Protein AF-A0A927TB51-F1 (afdb_monomer)

Foldseek 3Di:
DKDKDKDPDWDDDPPDPFIKIKIKIKDDDFAQDWDLRLLVVLLVPDPDADDCSVLLVLLCVQVCVVADPLHHPSNSSNLVCLAAQDDSDNPDNTDDCVSVVVLVCQLPFAPDKFKWKDAFFKIFTSHNQQQDQDPPRGGCLDNVRDSNNDHHDSVRMDGDPDTGRYMMIIIIGIHTPPDDD

Solvent-accessible surface area (backbone atoms only — not comparable to full-atom values): 9951 Å² total; per-residue (Å²): 91,78,48,77,49,66,50,93,59,72,48,68,52,100,88,44,94,57,48,29,34,43,36,40,33,42,40,42,45,81,34,97,62,43,75,26,49,42,35,46,53,42,60,74,72,47,94,75,64,69,72,69,51,42,52,52,53,54,17,45,68,49,48,66,80,66,53,49,99,85,45,41,70,62,55,50,30,39,59,49,53,48,28,64,46,33,50,32,50,83,89,47,96,60,24,66,53,64,59,36,51,48,52,49,50,50,56,72,64,41,94,56,55,66,28,34,38,38,33,44,40,40,34,40,52,59,41,52,65,26,58,35,77,23,74,95,69,28,51,12,38,14,82,79,19,35,46,59,86,42,69,54,41,79,81,33,49,48,79,56,97,56,75,42,64,8,39,34,36,40,42,32,41,50,42,73,63,80,80,80,135

Nearest PDB structures (foldseek):
  4zk9-assembly1_A  TM=4.355E-01  e=7.258E+00  Orf virus (strain NZ2)
  4zkc-assembly1_A  TM=4.093E-01  e=9.807E+00  Orf virus (strain NZ2)

Secondary structure (DSSP, 8-state):
-EEEEE-SS-EEETTEEEEEEEEEEEEEE--SS-SSHHHHHHHHH-S---THHHHHHHHHHHHGGG--SSS-HHHHHHHHHTSTT----TT-SS--SHHHHHHHHHHHH-SSEEEEEEEEEEEEE--TTTS-B-GGG-B-SSTT-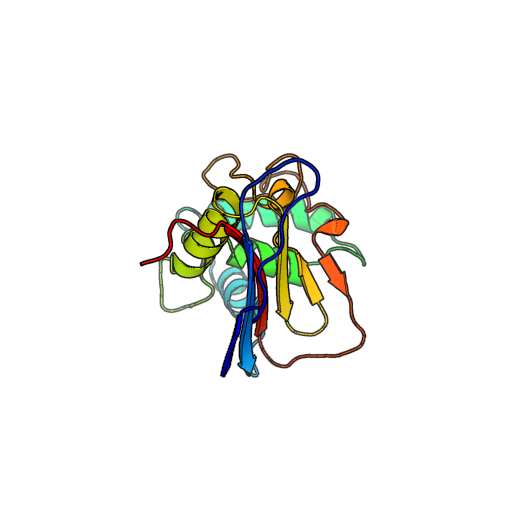-SSS-PPPGGGEEEEEEEEEEEEEEEEEEEE-----

Radius of gyration: 17.55 Å; Cα contacts (8 Å, |Δi|>4): 342; chains: 1; bounding box: 51×35×49 Å

Mean predicted aligned error: 7.09 Å

Structure (mmCIF, N/CA/C/O backbone):
data_AF-A0A927TB51-F1
#
_entry.id   AF-A0A927TB51-F1
#
loop_
_atom_site.group_PDB
_atom_site.id
_atom_site.type_symbol
_atom_site.label_atom_id
_atom_site.label_alt_id
_atom_site.label_comp_id
_atom_site.label_asym_id
_atom_site.label_entity_id
_atom_site.label_seq_id
_atom_site.pdbx_PDB_ins_code
_atom_site.Cartn_x
_atom_site.Cartn_y
_atom_site.Cartn_z
_atom_site.occupancy
_atom_site.B_iso_or_equiv
_atom_site.auth_seq_id
_atom_site.auth_comp_id
_atom_site.auth_asym_id
_atom_site.auth_atom_id
_atom_site.pdbx_PDB_model_num
ATOM 1 N N . MET A 1 1 ? 16.552 -2.808 7.987 1.00 84.62 1 MET A N 1
ATOM 2 C CA . MET A 1 1 ? 17.582 -3.231 7.022 1.00 84.62 1 MET A CA 1
ATOM 3 C C . MET A 1 1 ? 17.226 -2.636 5.677 1.00 84.62 1 MET A C 1
ATOM 5 O O . MET A 1 1 ? 16.047 -2.628 5.344 1.00 84.62 1 MET A O 1
ATOM 9 N N . ILE A 1 2 ? 18.206 -2.094 4.966 1.00 87.12 2 ILE A N 1
ATOM 10 C CA . ILE A 1 2 ? 18.054 -1.630 3.588 1.00 87.12 2 ILE A CA 1
ATOM 11 C C . ILE A 1 2 ? 19.133 -2.358 2.799 1.00 87.12 2 ILE A C 1
ATOM 13 O O . ILE A 1 2 ? 20.290 -2.331 3.211 1.00 87.12 2 ILE A O 1
ATOM 17 N N . ASP A 1 3 ? 18.728 -3.023 1.732 1.00 89.12 3 ASP A N 1
ATOM 18 C CA . ASP A 1 3 ? 19.596 -3.694 0.776 1.00 89.12 3 ASP A CA 1
ATOM 19 C C . ASP A 1 3 ? 19.316 -3.101 -0.605 1.00 89.12 3 ASP A C 1
ATOM 21 O O . ASP A 1 3 ? 18.151 -2.917 -0.965 1.00 89.12 3 ASP A O 1
ATOM 25 N N . ILE A 1 4 ? 20.367 -2.713 -1.322 1.00 86.81 4 ILE A N 1
ATOM 26 C CA . ILE A 1 4 ? 20.273 -2.075 -2.638 1.00 86.81 4 ILE A CA 1
ATOM 27 C C . ILE A 1 4 ? 21.225 -2.818 -3.561 1.00 86.81 4 ILE A C 1
ATOM 29 O O . ILE A 1 4 ? 22.431 -2.834 -3.321 1.00 86.81 4 ILE A O 1
ATOM 33 N N . ASP A 1 5 ? 20.665 -3.379 -4.621 1.00 88.25 5 ASP A N 1
ATOM 34 C CA . ASP A 1 5 ? 21.371 -4.100 -5.666 1.00 88.25 5 ASP A CA 1
ATOM 35 C C . ASP A 1 5 ? 21.198 -3.373 -7.003 1.00 88.25 5 ASP A C 1
ATOM 37 O O . ASP A 1 5 ? 20.106 -2.907 -7.348 1.00 88.25 5 ASP A O 1
ATOM 41 N N . LEU A 1 6 ? 22.295 -3.252 -7.745 1.00 85.31 6 LEU A N 1
ATOM 42 C CA . LEU A 1 6 ? 22.339 -2.661 -9.077 1.00 85.31 6 LEU A CA 1
ATOM 43 C C . LEU A 1 6 ? 22.923 -3.694 -10.028 1.00 85.31 6 LEU A C 1
ATOM 45 O O . LEU A 1 6 ? 23.957 -4.288 -9.738 1.00 85.31 6 LEU A O 1
ATOM 49 N N . THR A 1 7 ? 22.297 -3.880 -11.186 1.00 85.31 7 THR A N 1
ATOM 50 C CA . THR A 1 7 ? 22.797 -4.839 -12.172 1.00 85.31 7 THR A CA 1
ATOM 51 C C . THR A 1 7 ? 24.176 -4.422 -12.682 1.00 85.31 7 THR A C 1
ATOM 53 O O . THR A 1 7 ? 24.328 -3.327 -13.228 1.00 85.31 7 THR A O 1
ATOM 56 N N . ASP A 1 8 ? 25.150 -5.331 -12.604 1.00 78.56 8 ASP A N 1
ATOM 57 C CA . ASP A 1 8 ? 26.517 -5.113 -13.107 1.00 78.56 8 ASP A CA 1
ATOM 58 C C . ASP A 1 8 ? 26.566 -4.804 -14.608 1.00 78.56 8 ASP A C 1
ATOM 60 O O . ASP A 1 8 ? 27.454 -4.102 -15.097 1.00 78.56 8 ASP A O 1
ATOM 64 N N . THR A 1 9 ? 25.609 -5.351 -15.359 1.00 81.19 9 THR A N 1
ATOM 65 C CA . THR A 1 9 ? 25.509 -5.168 -16.805 1.00 81.19 9 THR A CA 1
ATOM 66 C C . THR A 1 9 ? 24.298 -4.334 -17.163 1.00 81.19 9 THR A C 1
ATOM 68 O O . THR A 1 9 ? 23.252 -4.376 -16.514 1.00 81.19 9 THR A O 1
ATOM 71 N N . THR A 1 10 ? 24.454 -3.559 -18.227 1.00 82.75 10 THR A N 1
ATOM 72 C CA . THR A 1 10 ? 23.356 -2.810 -18.810 1.00 82.75 10 THR A CA 1
ATOM 73 C C . THR A 1 10 ? 22.597 -3.643 -19.827 1.00 82.75 10 THR A C 1
ATOM 75 O O . THR A 1 10 ? 23.196 -4.458 -20.530 1.00 82.75 10 THR A O 1
ATOM 78 N N . TYR A 1 11 ? 21.313 -3.358 -19.992 1.00 81.12 11 TYR A N 1
ATOM 79 C CA . TYR A 1 11 ? 20.475 -3.960 -21.026 1.00 81.12 11 TYR A CA 1
ATOM 80 C C . TYR A 1 11 ? 19.871 -2.896 -21.941 1.00 81.12 11 TYR A C 1
ATOM 82 O O . TYR A 1 11 ? 19.787 -1.716 -21.596 1.00 81.12 11 TYR A O 1
ATOM 90 N N . THR A 1 12 ? 19.461 -3.335 -23.125 1.00 80.88 12 THR A N 1
ATOM 91 C CA . THR A 1 12 ? 18.715 -2.549 -24.108 1.00 80.88 12 THR A CA 1
ATOM 92 C C . THR A 1 12 ? 17.310 -3.120 -24.243 1.00 80.88 12 THR A C 1
ATOM 94 O O . THR A 1 12 ? 17.058 -4.288 -23.931 1.00 80.88 12 THR A O 1
ATOM 97 N N . ARG A 1 13 ? 16.366 -2.296 -24.694 1.00 76.31 13 ARG A N 1
ATOM 98 C CA . ARG A 1 13 ? 15.024 -2.771 -25.043 1.00 76.31 13 ARG A CA 1
ATOM 99 C C . ARG A 1 13 ? 14.976 -3.087 -26.530 1.00 76.31 13 ARG A C 1
ATOM 101 O O . ARG A 1 13 ? 15.668 -2.460 -27.318 1.00 76.31 13 ARG A O 1
ATOM 108 N N . ALA A 1 14 ? 14.115 -4.022 -26.929 1.00 75.88 14 ALA A N 1
ATOM 109 C CA . ALA A 1 14 ? 14.016 -4.457 -28.326 1.00 75.88 14 ALA A CA 1
ATOM 110 C C . ALA A 1 14 ? 13.697 -3.320 -29.323 1.00 75.88 14 ALA A C 1
ATOM 112 O O . ALA A 1 14 ? 14.027 -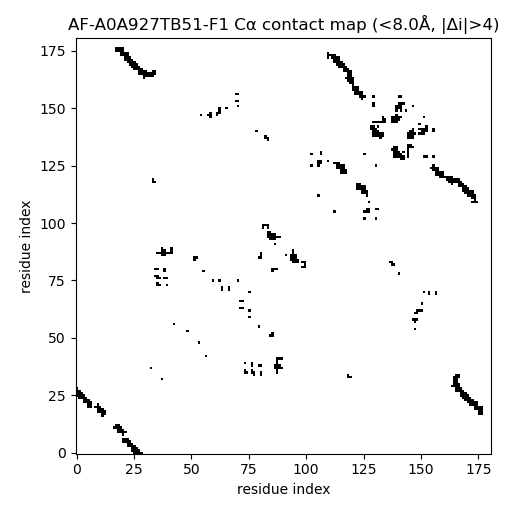3.440 -30.497 1.00 75.88 14 ALA A O 1
ATOM 113 N N . ASN A 1 15 ? 13.078 -2.230 -28.851 1.00 77.50 15 ASN A N 1
ATOM 114 C CA . ASN A 1 15 ? 12.604 -1.111 -29.671 1.00 77.50 15 ASN A CA 1
ATOM 115 C C . ASN A 1 15 ? 13.237 0.242 -29.284 1.00 77.50 15 ASN A C 1
ATOM 117 O O . ASN A 1 15 ? 12.680 1.281 -29.630 1.00 77.50 15 ASN A O 1
ATOM 121 N N . ASP A 1 16 ? 14.335 0.251 -28.522 1.00 76.44 16 ASP A N 1
ATOM 122 C CA . ASP A 1 16 ? 15.000 1.486 -28.087 1.00 76.44 16 ASP A CA 1
ATOM 123 C C . ASP A 1 16 ? 16.521 1.288 -27.968 1.00 76.44 16 ASP A C 1
ATOM 125 O O . ASP A 1 16 ? 16.978 0.335 -27.335 1.00 76.44 16 ASP A O 1
ATOM 129 N N . ASP A 1 17 ? 17.293 2.218 -28.538 1.00 79.00 17 ASP A N 1
ATOM 130 C CA . ASP A 1 17 ? 18.761 2.262 -28.471 1.00 79.00 17 ASP A CA 1
ATOM 131 C C . ASP A 1 17 ? 19.283 2.757 -27.106 1.00 79.00 17 ASP A C 1
ATOM 133 O O . ASP A 1 17 ? 20.493 2.815 -26.865 1.00 79.00 17 ASP A O 1
ATOM 137 N N . ASN A 1 18 ? 18.388 3.122 -26.183 1.00 82.12 18 ASN A N 1
ATOM 138 C CA . ASN A 1 18 ? 18.758 3.502 -24.828 1.00 82.12 18 ASN A CA 1
ATOM 139 C C . ASN A 1 18 ? 19.289 2.314 -24.015 1.00 82.12 18 ASN A C 1
ATOM 141 O O . ASN A 1 18 ? 18.835 1.172 -24.099 1.00 82.12 18 ASN A O 1
ATOM 145 N N . THR A 1 19 ? 20.250 2.630 -23.155 1.00 85.31 19 THR A N 1
ATOM 146 C CA . THR A 1 19 ? 20.843 1.702 -22.197 1.00 85.31 19 THR A CA 1
ATOM 147 C C . THR A 1 19 ? 20.188 1.854 -20.825 1.00 85.31 19 THR A C 1
ATOM 149 O O . THR A 1 19 ? 19.926 2.974 -20.385 1.00 85.31 19 THR A O 1
ATOM 152 N N . TYR A 1 20 ? 19.967 0.743 -20.125 1.00 84.38 20 TYR A N 1
ATOM 153 C CA . TYR A 1 20 ? 19.289 0.709 -18.830 1.00 84.38 20 TYR A CA 1
ATOM 154 C C . TYR A 1 20 ? 20.068 -0.095 -17.785 1.00 84.38 20 TYR A C 1
ATOM 156 O O . TYR A 1 20 ? 20.799 -1.025 -18.127 1.00 84.38 20 TYR A O 1
ATOM 164 N N . TYR A 1 21 ? 19.861 0.251 -16.514 1.00 84.62 21 TYR A N 1
ATOM 165 C CA . TYR A 1 21 ? 20.278 -0.513 -15.338 1.00 84.62 21 TYR A CA 1
ATOM 166 C C . TYR A 1 21 ? 19.052 -1.026 -14.589 1.00 84.62 21 TYR A C 1
ATOM 168 O O . TYR A 1 21 ? 18.013 -0.368 -14.538 1.00 84.62 21 TYR A O 1
ATOM 176 N N . GLY A 1 22 ? 19.165 -2.208 -13.997 1.00 84.62 22 GLY A N 1
ATOM 177 C CA . GLY A 1 22 ? 18.203 -2.707 -13.030 1.00 84.62 22 GLY A CA 1
ATOM 178 C C . GLY A 1 22 ? 18.626 -2.243 -11.647 1.00 84.62 22 GLY A C 1
ATOM 179 O O . GLY A 1 22 ? 19.798 -2.358 -11.298 1.00 84.62 22 GLY A O 1
ATOM 180 N N . MET A 1 23 ? 17.684 -1.718 -10.873 1.00 84.38 23 MET A N 1
ATOM 181 C CA . MET A 1 23 ? 17.884 -1.421 -9.459 1.00 84.38 23 MET A CA 1
ATOM 182 C C . MET A 1 23 ? 16.844 -2.179 -8.655 1.00 84.38 23 MET A C 1
ATOM 184 O O . MET A 1 23 ? 15.650 -2.037 -8.904 1.00 84.38 23 MET A O 1
ATOM 188 N N . ASN A 1 24 ? 17.284 -2.958 -7.679 1.00 87.44 24 ASN A N 1
ATOM 189 C CA . ASN A 1 24 ? 16.415 -3.619 -6.723 1.00 87.44 24 ASN A CA 1
ATOM 190 C C . ASN A 1 24 ? 16.727 -3.089 -5.328 1.00 87.44 24 ASN A C 1
ATOM 192 O O . ASN A 1 24 ? 17.879 -3.038 -4.914 1.00 87.44 24 ASN A O 1
ATOM 196 N N . THR A 1 25 ? 15.708 -2.656 -4.600 1.00 88.38 25 THR A N 1
ATOM 197 C CA . THR A 1 25 ? 15.853 -2.193 -3.223 1.00 88.38 25 THR A CA 1
ATOM 198 C C . THR A 1 25 ? 14.898 -2.949 -2.320 1.00 88.38 25 THR A C 1
ATOM 200 O O . THR A 1 25 ? 13.680 -2.862 -2.478 1.00 88.38 25 THR A O 1
ATOM 203 N N . ALA A 1 26 ? 15.449 -3.648 -1.332 1.00 90.69 26 ALA A N 1
ATOM 204 C CA . ALA A 1 26 ? 14.688 -4.297 -0.281 1.00 90.69 26 ALA A CA 1
ATOM 205 C C . ALA A 1 26 ? 14.803 -3.504 1.027 1.00 90.69 26 ALA A C 1
ATOM 207 O O . ALA A 1 26 ? 15.884 -3.336 1.591 1.00 90.69 26 ALA A O 1
ATOM 208 N N . ILE A 1 27 ? 13.672 -3.030 1.547 1.00 91.12 27 ILE A N 1
ATOM 209 C CA . ILE A 1 27 ? 13.599 -2.338 2.840 1.00 91.12 27 ILE A CA 1
ATOM 210 C C . ILE A 1 27 ? 12.823 -3.224 3.796 1.00 91.12 27 ILE A C 1
ATOM 212 O O . ILE A 1 27 ? 11.633 -3.416 3.603 1.00 91.12 27 ILE A O 1
ATOM 216 N N . ILE A 1 28 ? 13.466 -3.730 4.846 1.00 91.12 28 ILE A N 1
ATOM 217 C CA . ILE A 1 28 ? 12.827 -4.604 5.837 1.00 91.12 28 ILE A CA 1
ATOM 218 C C . ILE A 1 28 ? 12.870 -3.950 7.214 1.00 91.12 28 ILE A C 1
ATOM 220 O O . ILE A 1 28 ? 13.936 -3.590 7.726 1.00 91.12 28 ILE A O 1
ATOM 224 N N . SER A 1 2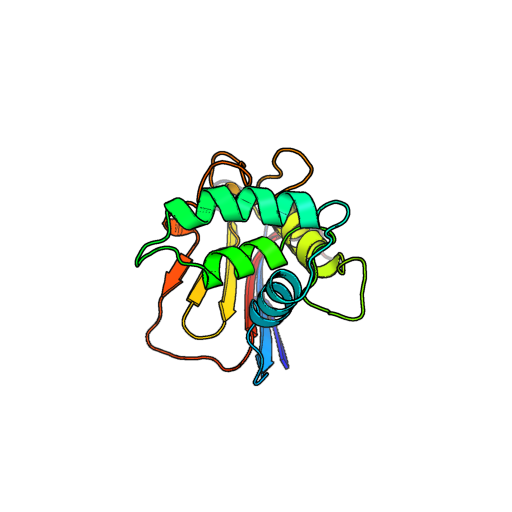9 ? 11.702 -3.820 7.831 1.00 90.69 29 SER A N 1
ATOM 225 C CA . SER A 1 29 ? 11.506 -3.338 9.191 1.00 90.69 29 SER A CA 1
ATOM 226 C C . SER A 1 29 ? 10.805 -4.419 10.003 1.00 90.69 29 SER A C 1
ATOM 228 O O . SER A 1 29 ? 9.610 -4.652 9.839 1.00 90.69 29 SER A O 1
ATOM 230 N N . PHE A 1 30 ? 11.560 -5.088 10.874 1.00 91.69 30 PHE A N 1
ATOM 231 C CA . PHE A 1 30 ? 10.986 -6.034 11.821 1.00 91.69 30 PHE A CA 1
ATOM 232 C C . PHE A 1 30 ? 10.334 -5.279 12.971 1.00 91.69 30 PHE A C 1
ATOM 234 O O . PHE A 1 30 ? 10.945 -4.396 13.576 1.00 91.69 30 PHE A O 1
ATOM 241 N N . SER A 1 31 ? 9.091 -5.631 1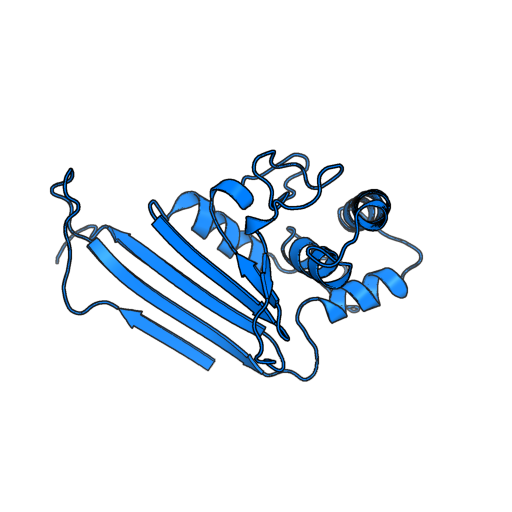3.263 1.00 91.00 31 SER A N 1
ATOM 242 C CA . SER A 1 31 ? 8.284 -4.983 14.289 1.00 91.00 31 SER A CA 1
ATOM 243 C C . SER A 1 31 ? 7.215 -5.964 14.773 1.00 91.00 31 SER A C 1
ATOM 245 O O . SER A 1 31 ? 6.683 -6.713 13.954 1.00 91.00 31 SER A O 1
ATOM 247 N N . PRO A 1 32 ? 6.875 -5.974 16.075 1.00 89.50 32 PRO A N 1
ATOM 248 C CA . PRO A 1 32 ? 5.703 -6.701 16.560 1.00 89.50 32 PRO A CA 1
ATOM 249 C C . PRO A 1 32 ? 4.393 -6.054 16.092 1.00 89.50 32 PRO A C 1
ATOM 251 O O . PRO A 1 32 ? 3.354 -6.696 16.135 1.00 89.50 32 PRO A O 1
ATOM 254 N N . THR A 1 33 ? 4.445 -4.789 15.670 1.00 90.94 33 THR A N 1
ATOM 255 C CA . THR A 1 33 ? 3.316 -4.049 15.109 1.00 90.94 33 THR A CA 1
ATOM 256 C C . THR A 1 33 ? 3.360 -4.119 13.587 1.00 90.94 33 THR A C 1
ATOM 258 O O . THR A 1 33 ? 4.373 -3.735 12.989 1.00 90.94 33 THR A O 1
ATOM 261 N N . LEU A 1 34 ? 2.275 -4.591 12.981 1.00 93.94 34 LEU A N 1
ATOM 262 C CA . LEU A 1 34 ? 2.093 -4.696 11.534 1.00 93.94 34 LEU A CA 1
ATOM 263 C C . LEU A 1 34 ? 1.773 -3.335 10.912 1.00 93.94 34 LEU A C 1
ATOM 265 O O . LEU A 1 34 ? 1.400 -2.384 11.598 1.00 93.94 34 LEU A O 1
ATOM 269 N N . PHE A 1 35 ? 1.915 -3.230 9.590 1.00 92.81 35 PHE A N 1
ATOM 270 C CA . PHE A 1 35 ? 1.841 -1.945 8.892 1.00 92.81 35 PHE A CA 1
ATOM 271 C C . PHE A 1 35 ? 0.505 -1.207 9.095 1.00 92.81 35 PHE A C 1
ATOM 273 O O . PHE A 1 35 ? 0.489 0.002 9.327 1.00 92.81 35 PHE A O 1
ATOM 280 N N . TYR A 1 36 ? -0.609 -1.937 9.028 1.00 93.69 36 TYR A N 1
ATOM 281 C CA . TYR A 1 36 ? -1.964 -1.383 9.079 1.00 93.69 36 TYR A CA 1
ATOM 282 C C . TYR A 1 36 ? -2.473 -1.114 10.505 1.00 93.69 36 TYR A C 1
ATOM 284 O O . TYR A 1 36 ? -3.375 -0.294 10.696 1.00 93.69 36 TYR A O 1
ATOM 292 N N . GLU A 1 37 ? -1.907 -1.781 11.516 1.00 94.12 37 GLU A N 1
ATOM 293 C CA . GLU A 1 37 ? -2.414 -1.756 12.895 1.00 94.12 37 GLU A CA 1
ATOM 294 C C . GLU A 1 37 ? -2.454 -0.354 13.510 1.00 94.12 37 GLU A C 1
ATOM 296 O O . GLU A 1 37 ? -3.475 -0.008 14.109 1.00 94.12 37 GLU A O 1
ATOM 301 N N . PRO A 1 38 ? -1.425 0.505 13.358 1.00 91.75 38 PRO A N 1
ATOM 302 C CA . PRO A 1 38 ? -1.462 1.832 13.954 1.00 91.75 38 PRO A CA 1
ATOM 303 C C . PRO A 1 38 ? -2.630 2.676 13.426 1.00 91.75 38 PRO A C 1
ATOM 305 O O . PRO A 1 38 ? -3.243 3.426 14.186 1.00 91.75 38 PRO A O 1
ATOM 308 N N . LEU A 1 39 ? -2.955 2.567 12.129 1.00 91.81 39 LEU A N 1
ATOM 309 C CA . LEU A 1 39 ? -4.084 3.299 11.556 1.00 91.81 39 LEU A CA 1
ATOM 310 C C . LEU A 1 39 ? -5.408 2.712 12.031 1.00 91.81 39 LEU A C 1
ATOM 312 O O . LEU A 1 39 ? -6.268 3.480 12.448 1.00 91.81 39 LEU A O 1
ATOM 316 N N . LYS A 1 40 ? -5.537 1.383 12.033 1.00 94.12 40 LYS A N 1
ATOM 317 C CA . LYS A 1 40 ? -6.713 0.686 12.561 1.00 94.12 40 LYS A CA 1
ATOM 318 C C . LYS A 1 40 ? -7.031 1.126 13.993 1.00 94.12 40 LYS A C 1
ATOM 320 O O . LYS A 1 40 ? -8.086 1.696 14.240 1.00 94.12 40 LYS A O 1
ATOM 325 N N . ILE A 1 41 ? -6.053 1.029 14.898 1.00 92.00 41 ILE A N 1
ATOM 326 C CA . ILE A 1 41 ? -6.184 1.454 16.302 1.00 92.00 41 ILE A CA 1
ATOM 327 C C . ILE A 1 41 ? -6.591 2.930 16.405 1.00 92.00 41 ILE A C 1
ATOM 329 O O . ILE A 1 41 ? -7.421 3.302 17.236 1.00 92.00 41 ILE A O 1
ATOM 333 N N . LYS A 1 42 ? -6.005 3.802 15.577 1.00 89.00 42 LYS A N 1
ATOM 334 C CA . LYS A 1 42 ? -6.344 5.230 15.559 1.00 89.00 42 LYS A CA 1
ATOM 335 C C . LYS A 1 42 ? -7.782 5.478 15.110 1.00 89.00 42 LYS A C 1
ATOM 337 O O . LYS A 1 42 ? -8.446 6.338 15.684 1.00 89.00 42 LYS A O 1
ATOM 342 N N . MET A 1 43 ? -8.244 4.759 14.092 1.00 89.69 43 MET A N 1
ATOM 343 C CA . MET A 1 43 ? -9.614 4.877 13.607 1.00 89.69 43 MET A CA 1
ATOM 344 C C . MET A 1 43 ? -10.611 4.329 14.630 1.00 89.69 43 MET A C 1
ATOM 346 O O . MET A 1 43 ? -11.642 4.959 14.831 1.00 89.69 43 MET A O 1
ATOM 350 N N . ASP A 1 44 ? -10.267 3.264 15.351 1.00 88.44 44 ASP A N 1
ATOM 351 C CA . ASP A 1 44 ? -11.134 2.657 16.368 1.00 88.44 44 ASP A CA 1
ATOM 352 C C . ASP A 1 44 ? -11.216 3.469 17.675 1.00 88.44 44 ASP A C 1
ATOM 354 O O . ASP A 1 44 ? -12.209 3.398 18.396 1.00 88.44 44 ASP A O 1
ATOM 358 N N . SER A 1 45 ? -10.175 4.241 18.007 1.00 84.25 45 SER A N 1
ATOM 359 C CA . SER A 1 45 ? -10.085 4.988 19.276 1.00 84.25 45 SER A CA 1
ATOM 360 C C . SER A 1 45 ? -10.521 6.454 19.201 1.00 84.25 45 SER A C 1
ATOM 362 O O . SER A 1 45 ? -10.666 7.092 20.246 1.00 84.25 45 SER A O 1
ATOM 364 N N . SER A 1 46 ? -10.720 7.009 18.002 1.00 78.75 46 SER A N 1
ATOM 365 C CA . SER A 1 46 ? -11.107 8.412 17.817 1.00 78.75 46 SER A CA 1
ATOM 366 C C . SER A 1 46 ? -12.578 8.540 17.436 1.00 78.75 46 SER A C 1
ATOM 368 O O . SER A 1 46 ? -13.021 7.921 16.477 1.00 78.75 46 SER A O 1
ATOM 370 N N . ASN A 1 47 ? -13.312 9.411 18.134 1.00 69.06 47 ASN A N 1
ATOM 371 C CA . ASN A 1 47 ? -14.699 9.759 17.790 1.00 69.06 47 ASN A CA 1
ATOM 372 C C . ASN A 1 47 ? -14.800 11.019 16.916 1.00 69.06 47 ASN A C 1
ATOM 374 O O . ASN A 1 47 ? -15.862 11.313 16.372 1.00 69.06 47 ASN A O 1
ATOM 378 N N . GLU A 1 48 ? -13.701 11.761 16.776 1.00 71.88 48 GLU A N 1
ATOM 379 C CA . GLU A 1 48 ? -13.619 12.960 15.947 1.00 71.88 48 GLU A CA 1
ATOM 380 C C . GLU A 1 48 ? -12.525 12.764 14.896 1.00 71.88 48 GLU A C 1
ATOM 382 O O . GLU A 1 48 ? -11.386 12.402 15.209 1.00 71.88 48 GLU A O 1
ATOM 387 N N . TYR A 1 49 ? -12.879 12.980 13.630 1.00 74.12 49 TYR A N 1
ATOM 388 C CA . TYR A 1 49 ? -11.955 12.899 12.505 1.00 74.12 49 TYR A CA 1
ATOM 389 C C . TYR A 1 49 ? -11.930 14.243 11.788 1.00 74.12 49 TYR A C 1
ATOM 391 O O . TYR A 1 49 ? -12.977 14.762 11.402 1.00 74.12 49 TYR A O 1
ATOM 399 N N . GLU A 1 50 ? -10.734 14.781 11.572 1.00 76.44 50 GLU A N 1
ATOM 400 C CA . GLU A 1 50 ? -10.533 16.012 10.812 1.00 76.44 50 GLU A CA 1
ATOM 401 C C . GLU A 1 50 ? -9.862 15.718 9.462 1.00 76.44 50 GLU A C 1
ATOM 403 O O . GLU A 1 50 ? -8.963 14.874 9.341 1.00 76.44 50 GLU A O 1
ATOM 408 N N . GLY A 1 51 ? -10.271 16.458 8.430 1.00 82.06 51 GLY A N 1
ATOM 409 C CA . GLY A 1 51 ? -9.643 16.432 7.110 1.00 82.06 51 GLY A CA 1
ATOM 410 C C . GLY A 1 51 ? -9.722 15.065 6.426 1.00 82.06 51 GLY A C 1
ATOM 411 O O . GLY A 1 51 ? -10.792 14.475 6.298 1.00 82.06 51 GLY A O 1
ATOM 412 N N . LYS A 1 52 ? -8.577 14.549 5.960 1.00 84.62 52 LYS A N 1
ATOM 413 C CA . LYS A 1 52 ? -8.527 13.287 5.201 1.00 84.62 52 LYS A CA 1
ATOM 414 C C . LYS A 1 52 ? -8.958 12.062 6.021 1.00 84.62 52 LYS A C 1
ATOM 416 O O . LYS A 1 52 ? -9.394 11.084 5.427 1.00 84.62 52 LYS A O 1
ATOM 421 N N . TYR A 1 53 ? -8.919 12.111 7.355 1.00 87.94 53 TYR A N 1
ATOM 422 C CA . TYR A 1 53 ? -9.431 11.012 8.185 1.00 87.94 53 TYR A CA 1
ATOM 423 C C . TYR A 1 53 ? -10.954 10.849 8.067 1.00 87.94 53 TYR A C 1
ATOM 425 O O . TYR A 1 53 ? -11.449 9.726 8.124 1.00 87.94 53 TYR A O 1
ATOM 433 N N . THR A 1 54 ? -11.697 11.935 7.818 1.00 90.00 54 THR A N 1
ATOM 434 C CA . THR A 1 54 ? -13.135 11.867 7.515 1.00 90.00 54 THR A CA 1
ATOM 435 C C . THR A 1 54 ? -13.382 11.114 6.207 1.00 90.00 54 THR A C 1
ATOM 437 O O . THR A 1 54 ? -14.285 10.284 6.144 1.00 90.00 54 THR A O 1
ATOM 440 N N . LEU A 1 55 ? -12.539 11.338 5.191 1.00 92.19 55 LEU A N 1
ATOM 441 C CA . LEU A 1 55 ? -12.612 10.624 3.910 1.00 92.19 55 LEU A CA 1
ATOM 442 C C . LEU A 1 55 ? -12.287 9.136 4.081 1.00 92.19 55 LEU A C 1
ATOM 444 O O . LEU A 1 55 ? -12.997 8.295 3.542 1.00 92.19 55 LEU A O 1
ATOM 448 N N . VAL A 1 56 ? -11.273 8.795 4.887 1.00 93.44 56 VAL A N 1
ATOM 449 C CA . VAL A 1 56 ? -10.964 7.393 5.225 1.00 93.44 56 VAL A CA 1
ATOM 450 C C . VAL A 1 56 ? -12.157 6.728 5.910 1.00 93.44 56 VAL A C 1
ATOM 452 O O . VAL A 1 56 ? -12.512 5.611 5.549 1.00 93.44 56 VAL A O 1
ATOM 455 N N . LYS A 1 57 ? -12.822 7.408 6.851 1.00 93.31 57 LYS A N 1
ATOM 456 C CA . LYS A 1 57 ? -14.010 6.860 7.517 1.00 93.31 57 LYS A CA 1
ATOM 457 C C . LYS A 1 57 ? -15.177 6.638 6.547 1.00 93.31 57 LYS A C 1
ATOM 459 O O . LYS A 1 57 ? -15.815 5.591 6.600 1.00 93.31 57 LYS A O 1
ATOM 464 N N . GLN A 1 58 ? -15.429 7.594 5.656 1.00 94.12 58 GLN A N 1
ATOM 465 C CA . GLN A 1 58 ? -16.462 7.479 4.622 1.00 94.12 58 GLN A CA 1
ATOM 466 C C . GLN A 1 58 ? -16.174 6.322 3.656 1.00 94.12 58 GLN A C 1
ATOM 468 O O . GLN A 1 58 ? -17.062 5.512 3.401 1.00 94.12 58 GLN A O 1
ATOM 473 N N . ALA A 1 59 ? -14.933 6.204 3.177 1.00 96.50 59 ALA A N 1
ATOM 474 C CA . ALA A 1 59 ? -14.510 5.088 2.337 1.00 96.50 59 ALA A CA 1
ATOM 475 C C . ALA A 1 59 ? -14.658 3.752 3.078 1.00 96.50 59 ALA A C 1
ATOM 477 O O . ALA A 1 59 ? -15.226 2.812 2.536 1.00 96.50 59 ALA A O 1
ATOM 478 N N . TYR A 1 60 ? -14.258 3.671 4.351 1.00 96.81 60 TYR A N 1
ATOM 479 C CA . TYR A 1 60 ? -14.442 2.459 5.156 1.00 96.81 60 TYR A CA 1
ATOM 480 C C . TYR A 1 60 ? -15.905 2.003 5.186 1.00 96.81 60 TYR A C 1
ATOM 482 O O . TYR A 1 60 ? -16.185 0.814 5.050 1.00 96.81 60 TYR A O 1
ATOM 490 N N . ASP A 1 61 ? -16.854 2.933 5.331 1.00 96.12 61 ASP A N 1
AT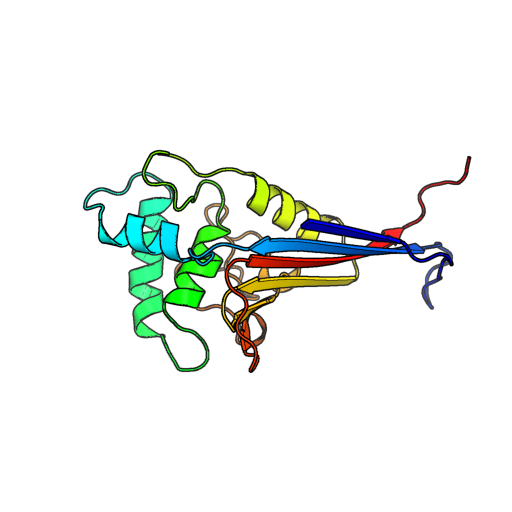OM 491 C CA . ASP A 1 61 ? -18.276 2.593 5.394 1.00 96.12 61 ASP A CA 1
ATOM 492 C C . ASP A 1 61 ? -18.818 1.987 4.091 1.00 96.12 61 ASP A C 1
ATOM 494 O O . ASP A 1 61 ? -19.742 1.170 4.157 1.00 96.12 61 ASP A O 1
ATOM 498 N N . TYR A 1 62 ? -18.223 2.325 2.945 1.00 97.88 62 TYR A N 1
ATOM 499 C CA . TYR A 1 62 ? -18.460 1.644 1.673 1.00 97.88 62 TYR A CA 1
ATOM 500 C C . TYR A 1 62 ? -17.708 0.307 1.611 1.00 97.88 62 TYR A C 1
ATOM 502 O O . TYR A 1 62 ? -18.327 -0.746 1.475 1.00 97.88 62 TYR A O 1
ATOM 510 N N . HIS A 1 63 ? -16.382 0.324 1.782 1.00 98.25 63 HIS A N 1
ATOM 511 C CA . HIS A 1 63 ? -15.511 -0.840 1.580 1.00 98.25 63 HIS A CA 1
ATOM 512 C C . HIS A 1 63 ? -15.879 -2.017 2.490 1.00 98.25 63 HIS A C 1
ATOM 514 O O . HIS A 1 63 ? -15.842 -3.160 2.041 1.00 98.25 63 HIS A O 1
ATOM 520 N N . LYS A 1 64 ? -16.311 -1.756 3.731 1.00 97.62 64 LYS A N 1
ATOM 521 C CA . LYS A 1 64 ? -16.700 -2.809 4.682 1.00 97.62 64 LYS A CA 1
ATOM 522 C C . LYS A 1 64 ? -17.875 -3.668 4.217 1.00 97.62 64 LYS A C 1
ATOM 524 O O . LYS A 1 64 ? -18.027 -4.793 4.677 1.00 97.62 64 LYS A O 1
ATOM 529 N N . GLN A 1 65 ? -18.709 -3.146 3.317 1.00 97.69 65 GLN A N 1
ATOM 530 C CA . GLN A 1 65 ? -19.836 -3.881 2.735 1.00 97.69 65 GLN A CA 1
ATOM 531 C C . GLN A 1 65 ? -19.380 -4.881 1.662 1.00 97.69 65 GLN A C 1
ATOM 533 O O . GLN A 1 65 ? -20.161 -5.728 1.241 1.00 97.69 65 GLN A O 1
ATOM 538 N N . HIS A 1 66 ? -18.118 -4.786 1.238 1.00 97.25 66 HIS A N 1
ATOM 539 C CA . HIS A 1 66 ? -17.511 -5.569 0.167 1.00 97.25 66 HIS A CA 1
ATOM 540 C C . HIS A 1 66 ? -16.320 -6.415 0.642 1.00 97.25 66 HIS A C 1
ATOM 542 O O . HIS A 1 66 ? -15.620 -6.997 -0.186 1.00 97.25 66 HIS A O 1
ATOM 548 N N . PHE A 1 67 ? -16.068 -6.491 1.955 1.00 97.56 67 PHE A N 1
ATOM 549 C CA . PHE A 1 67 ? -15.024 -7.367 2.483 1.00 97.56 67 PHE A CA 1
ATOM 550 C C . PHE A 1 67 ? -15.318 -8.837 2.166 1.00 97.56 67 PHE A C 1
ATOM 552 O O . PHE A 1 67 ? -16.463 -9.290 2.169 1.00 97.56 67 PHE A O 1
ATOM 559 N N . SER A 1 68 ? -14.255 -9.574 1.875 1.00 95.00 68 SER A N 1
ATOM 560 C CA . SER A 1 68 ? -14.267 -10.944 1.373 1.00 95.00 68 SER A CA 1
ATOM 561 C C . SER A 1 68 ? -12.967 -11.662 1.749 1.00 95.00 68 SER A C 1
ATOM 563 O O . SER A 1 68 ? -12.100 -11.099 2.412 1.00 95.00 68 SER A O 1
ATOM 565 N N . GLU A 1 69 ? -12.802 -12.910 1.304 1.00 91.25 69 GLU A N 1
ATOM 566 C CA . GLU A 1 69 ? -11.552 -13.657 1.506 1.00 91.25 69 GLU A CA 1
ATOM 567 C C . GLU A 1 69 ? -10.360 -13.080 0.723 1.00 91.25 69 GLU A C 1
ATOM 569 O O . GLU A 1 69 ? -9.208 -13.314 1.094 1.00 91.25 69 GLU A O 1
ATOM 574 N N . ILE A 1 70 ? -10.627 -12.344 -0.363 1.00 91.75 70 ILE A N 1
ATOM 575 C CA . ILE A 1 70 ? -9.589 -11.762 -1.223 1.00 91.75 70 ILE A CA 1
ATOM 576 C C . ILE A 1 70 ? -9.216 -10.333 -0.815 1.00 91.75 70 ILE A C 1
ATOM 578 O O . ILE A 1 70 ? -8.073 -9.935 -1.030 1.00 91.75 70 ILE A O 1
ATOM 582 N N . TYR A 1 71 ? -10.134 -9.603 -0.174 1.00 96.12 71 TYR A N 1
ATOM 583 C CA . TYR A 1 71 ? -9.951 -8.228 0.290 1.00 96.12 71 TYR A CA 1
ATOM 584 C C . TYR A 1 71 ? -10.670 -8.018 1.625 1.00 96.12 71 TYR A C 1
ATOM 586 O O . TYR A 1 71 ? -11.899 -8.090 1.683 1.00 96.12 71 TYR A O 1
ATOM 594 N N . ASP A 1 72 ? -9.918 -7.741 2.683 1.00 96.38 72 ASP A N 1
ATOM 595 C CA . ASP A 1 72 ? -10.416 -7.623 4.046 1.00 96.38 72 ASP A CA 1
ATOM 596 C C . ASP A 1 72 ? -10.144 -6.246 4.680 1.00 96.38 72 ASP A C 1
ATOM 598 O O . ASP A 1 72 ? -9.679 -5.284 4.061 1.00 96.38 72 ASP A O 1
ATOM 602 N N . GLU A 1 73 ? -10.484 -6.132 5.961 1.00 97.31 73 GLU A N 1
ATOM 603 C CA . GLU A 1 73 ? -10.294 -4.910 6.730 1.00 97.31 73 GLU A CA 1
ATOM 604 C C . GLU A 1 73 ? -8.818 -4.501 6.880 1.00 97.31 73 GLU A C 1
ATOM 606 O O . GLU A 1 73 ? -8.493 -3.311 6.879 1.00 97.31 73 GLU A O 1
ATOM 611 N N . ASN A 1 74 ? -7.910 -5.462 7.027 1.00 96.38 74 ASN A N 1
ATOM 612 C CA . ASN A 1 74 ? -6.489 -5.172 7.170 1.00 96.38 74 ASN A CA 1
ATOM 613 C C . ASN A 1 74 ? -5.913 -4.664 5.843 1.00 96.38 74 ASN A C 1
ATOM 615 O O . ASN A 1 74 ? -5.084 -3.748 5.847 1.00 96.38 74 ASN A O 1
ATOM 619 N N . ASP A 1 75 ? -6.399 -5.176 4.712 1.00 97.00 75 ASP A N 1
ATOM 620 C CA . ASP A 1 75 ? -6.061 -4.650 3.389 1.00 97.00 75 ASP A CA 1
ATOM 621 C C . ASP A 1 75 ? -6.566 -3.214 3.210 1.00 97.00 75 ASP A C 1
ATOM 623 O O . ASP A 1 75 ? -5.816 -2.347 2.751 1.00 97.00 75 ASP A O 1
ATOM 627 N N . PHE A 1 76 ? -7.798 -2.923 3.648 1.00 97.56 76 PHE A N 1
ATOM 628 C CA . PHE A 1 76 ? -8.328 -1.557 3.654 1.00 97.56 76 PHE A CA 1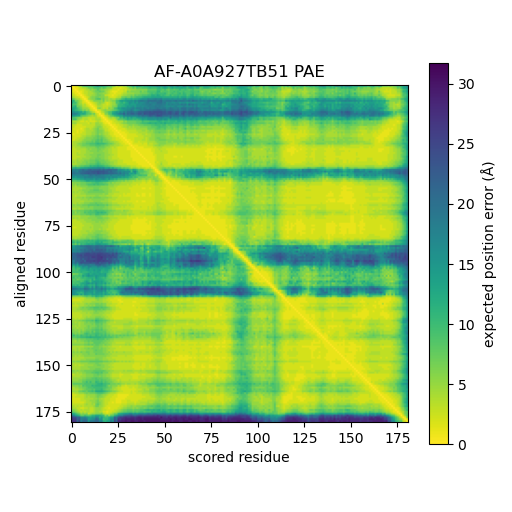
ATOM 629 C C . PHE A 1 76 ? -7.419 -0.605 4.439 1.00 97.56 76 PHE A C 1
ATOM 631 O O . PHE A 1 76 ? -7.032 0.458 3.946 1.00 97.56 76 PHE A O 1
ATOM 638 N N . TYR A 1 77 ? -7.044 -0.968 5.668 1.00 96.50 77 TYR A N 1
ATOM 639 C CA . TYR A 1 77 ? -6.172 -0.121 6.483 1.00 96.50 77 TYR A CA 1
ATOM 640 C C . TYR A 1 77 ? -4.743 -0.047 5.935 1.00 96.50 77 TYR A C 1
ATOM 642 O O . TYR A 1 77 ? -4.061 0.963 6.138 1.00 96.50 77 TYR A O 1
ATOM 650 N N . THR A 1 78 ? -4.307 -1.059 5.185 1.00 95.12 78 THR A N 1
ATOM 651 C CA . THR A 1 78 ? -3.045 -1.040 4.444 1.00 95.12 78 THR A CA 1
ATOM 652 C C . THR A 1 78 ? -3.066 0.035 3.359 1.00 95.12 78 THR A C 1
ATOM 654 O O . THR A 1 78 ? -2.258 0.963 3.419 1.00 95.12 78 THR A O 1
ATOM 657 N N . ILE A 1 79 ? -4.026 0.005 2.427 1.00 94.56 79 ILE A N 1
ATOM 658 C CA . ILE A 1 79 ? -4.133 1.023 1.360 1.00 94.56 79 ILE A CA 1
ATOM 659 C C . ILE A 1 79 ? -4.452 2.417 1.905 1.00 94.56 79 ILE A C 1
ATOM 661 O O . ILE A 1 79 ? -4.008 3.427 1.360 1.00 94.56 79 ILE A O 1
ATOM 665 N N . SER A 1 80 ? -5.173 2.491 3.025 1.00 94.31 80 SER A N 1
ATOM 666 C CA . SER A 1 80 ? -5.473 3.752 3.706 1.00 94.31 80 SER A CA 1
ATOM 667 C C . SER A 1 80 ? -4.213 4.383 4.303 1.00 94.31 80 SER A C 1
ATOM 669 O O . SER A 1 80 ? -4.060 5.604 4.302 1.00 94.31 80 SER A O 1
ATOM 671 N N . SER A 1 81 ? -3.276 3.562 4.787 1.00 91.50 81 SER A N 1
ATOM 672 C CA . SER A 1 81 ? -1.998 4.027 5.343 1.00 91.50 81 SER A CA 1
ATOM 673 C C . SER A 1 81 ? -1.054 4.589 4.277 1.00 91.50 81 SER A C 1
ATOM 675 O O . SER A 1 81 ? -0.142 5.346 4.609 1.00 91.50 81 SER A O 1
ATOM 677 N N . PHE A 1 82 ? -1.292 4.268 3.003 1.00 89.06 82 PHE A N 1
ATOM 678 C CA . PHE A 1 82 ? -0.585 4.846 1.862 1.00 89.06 82 PHE A CA 1
ATOM 679 C C . PHE A 1 82 ? -1.114 6.218 1.433 1.00 89.06 82 PHE A C 1
ATOM 681 O O . PHE A 1 82 ? -0.451 6.890 0.649 1.00 89.06 82 PHE A O 1
ATOM 688 N N . GLN A 1 83 ? -2.270 6.664 1.927 1.00 89.56 83 GLN A N 1
ATOM 689 C CA . GLN A 1 83 ? -2.864 7.933 1.504 1.00 89.56 83 GLN A CA 1
ATOM 690 C C . GLN A 1 83 ? -2.082 9.137 2.052 1.00 89.56 83 GLN A C 1
ATOM 692 O O . GLN A 1 83 ? -1.612 9.143 3.194 1.00 89.56 83 GLN A O 1
ATOM 697 N N . ASP A 1 84 ? -1.970 10.206 1.255 1.00 81.75 84 ASP A N 1
ATOM 698 C CA . ASP A 1 84 ? -1.216 11.403 1.657 1.00 81.75 84 ASP A CA 1
ATOM 699 C C . ASP A 1 84 ? -1.803 11.988 2.943 1.00 81.75 84 ASP A C 1
ATOM 701 O O . ASP A 1 84 ? -3.017 12.146 3.064 1.00 81.75 84 ASP A O 1
ATOM 705 N N . LYS A 1 85 ? -0.923 12.339 3.889 1.00 77.62 85 LYS A N 1
ATOM 706 C CA . LYS A 1 85 ? -1.262 12.883 5.216 1.00 77.62 85 LYS A CA 1
ATOM 707 C C . LYS A 1 85 ? -2.062 11.941 6.123 1.00 77.62 85 LYS A C 1
ATOM 709 O O . LYS A 1 85 ? -2.485 12.388 7.192 1.00 77.62 85 LYS A O 1
ATOM 714 N N . ILE A 1 86 ? -2.191 10.660 5.788 1.00 77.81 86 ILE A N 1
ATOM 715 C CA . ILE A 1 86 ? -2.681 9.639 6.716 1.00 77.81 86 ILE A CA 1
ATOM 716 C C . ILE A 1 86 ? -1.493 8.988 7.435 1.00 77.81 86 ILE A C 1
ATOM 718 O O . ILE A 1 86 ? -0.452 8.691 6.861 1.00 77.81 86 ILE A O 1
ATOM 722 N N . SER A 1 87 ? -1.603 8.843 8.753 1.00 69.38 87 SER A N 1
ATOM 723 C CA . SER A 1 87 ? -0.656 8.084 9.577 1.00 69.38 87 SER A CA 1
ATOM 724 C C . SER A 1 87 ? -1.377 7.423 10.730 1.00 69.38 87 SER A C 1
ATOM 726 O O . SER A 1 87 ? -2.268 8.018 11.341 1.00 69.38 87 SER A O 1
ATOM 728 N N . GLY A 1 88 ? -0.922 6.229 11.082 1.00 58.97 88 GLY A N 1
ATOM 729 C CA . GLY A 1 88 ? -1.378 5.542 12.278 1.00 58.97 88 GLY A CA 1
ATOM 730 C C . GLY A 1 88 ? -0.732 6.003 13.588 1.00 58.97 88 GLY A C 1
ATOM 731 O O . GLY A 1 88 ? -0.990 5.431 14.638 1.00 58.97 88 GLY A O 1
ATOM 732 N N . SER A 1 89 ? 0.100 7.052 13.593 1.00 60.38 89 SER A N 1
ATOM 733 C CA . SER A 1 89 ? 0.589 7.604 14.860 1.00 60.38 89 SER A CA 1
ATOM 734 C C . SER A 1 89 ? -0.543 8.313 15.613 1.00 60.38 89 SER A C 1
ATOM 736 O O . SER A 1 89 ? -1.093 9.307 15.129 1.00 60.38 89 SER A O 1
ATOM 738 N N . LEU A 1 90 ? -0.838 7.845 16.831 1.00 58.19 90 LEU A N 1
ATOM 739 C CA . LEU A 1 90 ? -1.809 8.464 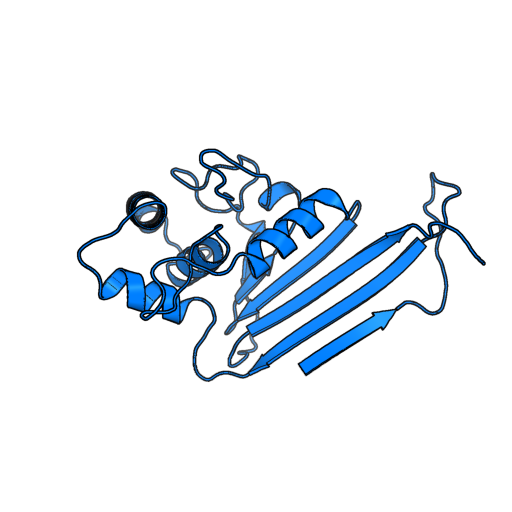17.748 1.00 58.19 90 LEU A CA 1
ATOM 740 C C . LEU A 1 90 ? -1.392 9.880 18.181 1.00 58.19 90 LEU A C 1
ATOM 742 O O . LEU A 1 90 ? -2.236 10.734 18.421 1.00 58.19 90 LEU A O 1
ATOM 746 N N . LYS A 1 91 ? -0.082 10.157 18.243 1.00 50.81 91 LYS A N 1
ATOM 747 C CA . LYS A 1 91 ? 0.456 11.465 18.659 1.00 50.81 91 LYS A CA 1
ATOM 748 C C . LYS A 1 91 ? 0.473 12.509 17.538 1.00 50.81 91 LYS A C 1
ATOM 750 O O . LYS A 1 91 ? 0.619 13.695 17.823 1.00 50.81 91 LYS A O 1
ATOM 755 N N . LYS A 1 92 ? 0.367 12.104 16.266 1.00 56.50 92 LYS A N 1
ATOM 756 C CA . LYS A 1 92 ? 0.427 13.027 15.122 1.00 56.50 92 LYS A CA 1
ATOM 757 C C . LYS A 1 92 ? -0.967 13.290 14.559 1.00 56.50 92 LYS A C 1
ATOM 759 O O . LYS A 1 92 ? -1.680 12.360 14.193 1.00 56.50 92 LYS A O 1
ATOM 764 N N . LYS A 1 93 ? -1.321 14.571 14.415 1.00 50.12 93 LYS A N 1
ATOM 765 C CA . LYS A 1 93 ? -2.565 15.007 13.752 1.00 50.12 93 LYS A CA 1
ATOM 766 C C . LYS A 1 93 ? -2.527 14.851 12.224 1.00 50.12 93 LYS A C 1
ATOM 768 O O . LYS A 1 93 ? -3.572 14.792 11.595 1.00 50.12 93 LYS A O 1
ATOM 773 N N . MET A 1 94 ? -1.334 14.749 11.632 1.00 50.66 94 MET A N 1
ATOM 774 C CA . MET A 1 94 ? -1.128 14.607 10.189 1.00 50.66 94 MET A CA 1
ATOM 775 C C . MET A 1 94 ? -0.034 13.574 9.908 1.00 50.66 94 MET A C 1
ATOM 777 O O . MET A 1 94 ? 0.971 13.518 10.623 1.00 50.66 94 MET A O 1
ATOM 781 N N . GLY A 1 95 ? -0.237 12.749 8.883 1.00 53.22 95 GLY A N 1
ATOM 782 C CA . GLY A 1 95 ? 0.729 11.742 8.467 1.00 53.22 95 GLY A CA 1
ATOM 783 C C . GLY A 1 95 ? 1.961 12.280 7.754 1.00 53.22 95 GLY A C 1
ATOM 784 O O . GLY A 1 95 ? 2.005 13.428 7.311 1.00 53.22 95 GLY A O 1
ATOM 785 N N . GLY A 1 96 ? 2.996 11.440 7.690 1.00 54.72 96 GLY A N 1
ATOM 786 C CA . GLY A 1 96 ? 4.215 11.737 6.940 1.00 54.72 96 GLY A CA 1
ATOM 787 C C . GLY A 1 96 ? 3.982 11.588 5.436 1.00 54.72 96 GLY A C 1
ATOM 788 O O . GLY A 1 96 ? 3.205 10.741 5.017 1.00 54.72 96 GLY A O 1
ATOM 789 N N . ARG A 1 97 ? 4.674 12.390 4.619 1.00 58.38 97 ARG A N 1
ATOM 790 C CA . ARG A 1 97 ? 4.562 12.346 3.147 1.00 58.38 97 ARG A CA 1
ATOM 791 C C . ARG A 1 97 ? 5.432 11.278 2.482 1.00 58.38 97 ARG A C 1
ATOM 793 O O . ARG A 1 97 ? 5.321 11.089 1.280 1.00 58.38 97 ARG A O 1
ATOM 800 N N . GLY A 1 98 ? 6.298 10.600 3.241 1.00 61.38 98 GLY A N 1
ATOM 801 C CA . GLY A 1 98 ? 7.336 9.719 2.692 1.00 61.38 98 GLY A CA 1
ATOM 802 C C . GLY A 1 98 ? 6.789 8.612 1.790 1.00 61.38 98 GLY A C 1
ATOM 803 O O . GLY A 1 98 ? 7.283 8.441 0.682 1.00 61.38 98 GLY A O 1
ATOM 804 N N . LEU A 1 99 ? 5.724 7.928 2.220 1.00 68.19 99 LEU A N 1
ATOM 805 C CA . LEU A 1 99 ? 5.095 6.867 1.427 1.00 68.19 99 LEU A CA 1
ATOM 806 C C . LEU A 1 99 ? 4.423 7.415 0.171 1.00 68.19 99 LEU A C 1
ATOM 808 O O . LEU A 1 99 ? 4.595 6.863 -0.903 1.00 68.19 99 LEU A O 1
ATOM 812 N N . THR A 1 100 ? 3.732 8.546 0.258 1.00 66.12 100 THR A N 1
ATOM 813 C CA . THR A 1 100 ? 3.126 9.160 -0.929 1.00 66.12 100 THR A CA 1
ATOM 814 C C . THR A 1 100 ? 4.120 9.767 -1.897 1.00 66.12 100 THR A C 1
ATOM 816 O O . THR A 1 100 ? 3.867 9.763 -3.094 1.00 66.12 100 THR A O 1
ATOM 819 N N . THR A 1 101 ? 5.249 10.278 -1.410 1.00 69.62 101 THR A N 1
ATOM 820 C CA . THR A 1 101 ? 6.346 10.696 -2.284 1.00 69.62 101 THR A CA 1
ATOM 821 C C . THR A 1 101 ? 6.923 9.484 -3.001 1.00 69.62 101 THR A C 1
ATOM 823 O O . THR A 1 101 ? 7.114 9.559 -4.206 1.00 69.62 101 THR A O 1
ATOM 826 N N . LEU A 1 102 ? 7.113 8.361 -2.294 1.00 71.81 102 LEU A N 1
ATOM 827 C CA . LEU A 1 102 ? 7.513 7.099 -2.913 1.00 71.81 102 LEU A CA 1
ATOM 828 C C . LEU A 1 102 ? 6.522 6.695 -4.012 1.00 71.81 102 LEU A C 1
ATOM 830 O O . LEU A 1 102 ? 6.951 6.516 -5.142 1.00 71.81 102 LEU A O 1
ATOM 834 N N . LEU A 1 103 ? 5.217 6.626 -3.721 1.00 70.56 103 LEU A N 1
ATOM 835 C CA . LEU A 1 103 ? 4.201 6.243 -4.713 1.00 70.56 103 LEU A CA 1
ATOM 836 C C . LEU A 1 103 ? 4.184 7.167 -5.937 1.00 70.56 103 LEU A C 1
ATOM 838 O O . LEU A 1 103 ? 4.119 6.672 -7.055 1.00 70.56 103 LEU A O 1
ATOM 842 N N . LYS A 1 104 ? 4.319 8.484 -5.749 1.00 70.62 104 LYS A N 1
ATOM 843 C CA . LYS A 1 104 ? 4.435 9.436 -6.867 1.00 70.62 104 LYS A CA 1
ATOM 844 C C . LYS A 1 104 ? 5.688 9.196 -7.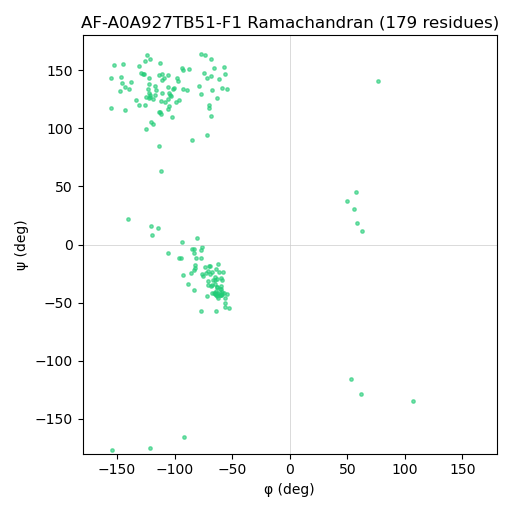703 1.00 70.62 104 LYS A C 1
ATOM 846 O O . LYS A 1 104 ? 5.623 9.207 -8.923 1.00 70.62 104 LYS A O 1
ATOM 851 N N . SER A 1 105 ? 6.825 8.927 -7.062 1.00 70.75 105 SER A N 1
ATOM 852 C CA . SER A 1 105 ? 8.042 8.561 -7.788 1.00 70.75 105 SER A CA 1
ATOM 853 C C . SER A 1 105 ? 7.874 7.246 -8.558 1.00 70.75 105 SER A C 1
ATOM 855 O O . SER A 1 105 ? 8.370 7.150 -9.677 1.00 70.75 105 SER A O 1
ATOM 857 N N . LEU A 1 106 ? 7.143 6.264 -8.010 1.00 69.56 106 LEU A N 1
ATOM 858 C CA . LEU A 1 106 ? 6.796 5.028 -8.728 1.00 69.56 106 LEU A CA 1
ATOM 859 C C . LEU A 1 106 ? 5.913 5.316 -9.956 1.00 69.56 106 LEU A C 1
ATOM 861 O O . LEU A 1 106 ? 6.185 4.802 -11.037 1.00 69.56 106 LEU A O 1
ATOM 865 N N . GLU A 1 107 ? 4.902 6.174 -9.803 1.00 65.44 107 GLU A N 1
ATOM 866 C CA . GLU A 1 107 ? 3.992 6.600 -10.876 1.00 65.44 107 GLU A CA 1
ATOM 867 C C . GLU A 1 107 ? 4.734 7.313 -12.028 1.00 65.44 107 GLU A C 1
ATOM 869 O O . GLU A 1 107 ? 4.455 7.072 -13.210 1.00 65.44 107 GLU A O 1
ATOM 874 N N . GLU A 1 108 ? 5.699 8.174 -11.692 1.00 68.31 108 GLU A N 1
ATOM 875 C CA . GLU A 1 108 ? 6.420 9.033 -12.638 1.00 68.31 108 GLU A CA 1
ATOM 876 C C . GLU A 1 108 ? 7.596 8.335 -13.343 1.00 68.31 108 GLU A C 1
ATOM 878 O O . GLU A 1 108 ? 7.807 8.574 -14.532 1.00 68.31 108 GLU A O 1
ATOM 883 N N . GLN A 1 109 ? 8.370 7.492 -12.645 1.00 60.69 109 GLN A N 1
ATOM 884 C CA . GLN A 1 109 ? 9.713 7.092 -13.104 1.00 60.69 109 GLN A CA 1
ATOM 885 C C . GLN A 1 109 ? 9.835 5.670 -13.666 1.00 60.69 109 GLN A C 1
ATOM 887 O O . GLN A 1 109 ? 10.887 5.328 -14.204 1.00 60.69 109 GLN A O 1
ATOM 892 N N . ALA A 1 110 ? 8.802 4.829 -13.580 1.00 54.12 110 ALA A N 1
ATOM 893 C CA . ALA A 1 110 ? 8.903 3.438 -14.014 1.00 54.12 110 ALA A CA 1
ATOM 894 C C . ALA A 1 110 ? 8.052 3.138 -15.256 1.00 54.12 110 ALA A C 1
ATOM 896 O O . ALA A 1 110 ? 6.825 3.096 -15.204 1.00 54.12 110 ALA A O 1
ATOM 897 N N . GLU A 1 111 ? 8.713 2.855 -16.381 1.00 53.62 111 GLU A N 1
ATOM 898 C CA . GLU A 1 111 ? 8.065 2.231 -17.548 1.00 53.62 111 GLU A CA 1
ATOM 899 C C . GLU A 1 111 ? 7.753 0.747 -17.298 1.00 53.62 111 GLU A C 1
ATOM 901 O O . GLU A 1 111 ? 6.843 0.186 -17.902 1.00 53.62 111 GLU A O 1
ATOM 906 N N . THR A 1 112 ? 8.486 0.095 -16.390 1.00 59.31 112 THR A N 1
ATOM 907 C CA . THR A 1 112 ? 8.169 -1.234 -15.854 1.00 59.31 112 THR A CA 1
ATOM 908 C C . THR A 1 112 ? 8.814 -1.359 -14.474 1.00 59.31 112 THR A C 1
ATOM 910 O O . THR A 1 112 ? 10.035 -1.282 -14.351 1.00 59.31 112 THR A O 1
ATOM 913 N N . HIS A 1 113 ? 8.002 -1.524 -13.432 1.00 69.75 113 HIS A N 1
ATOM 914 C CA . HIS A 1 113 ? 8.458 -1.824 -12.071 1.00 69.75 113 HIS A CA 1
ATOM 915 C C . HIS A 1 113 ? 7.693 -3.026 -11.514 1.00 69.75 113 HIS A C 1
ATOM 917 O O . HIS A 1 113 ? 6.508 -3.210 -11.811 1.00 69.75 113 HIS A O 1
ATOM 923 N N . LEU A 1 114 ? 8.359 -3.810 -10.673 1.00 78.31 114 LEU A N 1
ATOM 924 C CA . LEU A 1 114 ? 7.711 -4.773 -9.789 1.00 78.31 114 LEU A CA 1
ATOM 925 C C . LEU A 1 114 ? 7.933 -4.280 -8.364 1.00 78.31 114 LEU A C 1
ATOM 927 O O . LEU A 1 114 ? 8.896 -4.657 -7.703 1.00 78.31 114 LEU A O 1
ATOM 931 N N . CYS A 1 115 ? 7.064 -3.375 -7.926 1.00 88.75 115 CYS A N 1
ATOM 932 C CA . CYS A 1 115 ? 7.107 -2.823 -6.583 1.00 88.75 115 CYS A CA 1
ATOM 933 C C . CYS A 1 115 ? 5.979 -3.420 -5.752 1.00 88.75 115 CYS A C 1
ATOM 935 O O . CYS A 1 115 ? 4.839 -3.507 -6.211 1.00 88.75 115 CYS A O 1
ATOM 937 N N . TYR A 1 116 ? 6.281 -3.814 -4.522 1.00 92.62 116 TYR A N 1
ATOM 938 C CA . TYR A 1 116 ? 5.276 -4.295 -3.588 1.00 92.62 116 TYR A CA 1
ATOM 939 C C . TYR A 1 116 ? 5.691 -4.058 -2.138 1.00 92.62 116 TYR A C 1
ATOM 941 O O . TYR A 1 116 ? 6.874 -3.977 -1.800 1.00 92.62 116 TYR A O 1
ATOM 949 N N . MET A 1 117 ? 4.690 -3.962 -1.271 1.00 94.12 117 MET A N 1
ATOM 950 C CA . MET A 1 117 ? 4.848 -4.007 0.176 1.00 94.12 117 MET A CA 1
ATOM 951 C C . MET A 1 117 ? 4.367 -5.364 0.686 1.00 94.12 117 MET A C 1
ATOM 953 O O . MET A 1 117 ? 3.457 -5.958 0.121 1.00 94.12 117 MET A O 1
ATOM 957 N N . TYR A 1 118 ? 5.000 -5.874 1.730 1.00 93.69 118 TYR A N 1
ATOM 958 C CA . TYR A 1 118 ? 4.691 -7.150 2.347 1.00 93.69 118 TYR A CA 1
ATOM 959 C C . TYR A 1 118 ? 4.639 -6.983 3.868 1.00 93.69 118 TYR A C 1
ATOM 961 O O . TYR A 1 118 ? 5.590 -6.500 4.483 1.00 93.69 118 TYR A O 1
ATOM 969 N N . THR A 1 119 ? 3.522 -7.356 4.484 1.00 95.06 119 THR A N 1
ATOM 970 C CA . THR A 1 119 ? 3.304 -7.287 5.936 1.00 95.06 119 THR A CA 1
ATOM 971 C C . THR A 1 119 ? 2.438 -8.468 6.354 1.00 95.06 119 THR A C 1
ATOM 973 O O . THR A 1 119 ? 1.512 -8.835 5.630 1.00 95.06 119 THR A O 1
ATOM 976 N N . ASP A 1 120 ? 2.756 -9.097 7.488 1.00 94.25 120 ASP A N 1
ATOM 977 C CA . ASP A 1 120 ? 2.149 -10.373 7.884 1.00 94.25 120 ASP A CA 1
ATOM 978 C C . ASP A 1 120 ? 2.284 -11.420 6.765 1.00 94.25 120 ASP A C 1
ATOM 980 O O . ASP A 1 120 ? 3.407 -11.769 6.416 1.00 94.25 120 ASP A O 1
ATOM 984 N N . ASN A 1 121 ? 1.188 -11.889 6.168 1.00 94.25 121 ASN A N 1
ATOM 985 C CA . ASN A 1 121 ? 1.184 -12.813 5.035 1.00 94.25 121 ASN A CA 1
ATOM 986 C C . ASN A 1 121 ? 0.604 -12.186 3.748 1.00 94.25 121 ASN A C 1
ATOM 988 O O . ASN A 1 121 ? 0.277 -12.905 2.795 1.00 94.25 121 ASN A O 1
ATOM 992 N N . ARG A 1 122 ? 0.462 -10.852 3.722 1.00 96.00 122 ARG A N 1
ATOM 993 C CA . ARG A 1 122 ? -0.205 -10.085 2.660 1.00 96.00 122 ARG A CA 1
ATOM 994 C C . ARG A 1 122 ? 0.789 -9.254 1.864 1.00 96.00 122 ARG A C 1
ATOM 996 O O . ARG A 1 122 ? 1.598 -8.518 2.428 1.00 96.00 122 ARG A O 1
ATOM 1003 N N . ILE A 1 123 ? 0.703 -9.363 0.542 1.00 95.69 123 ILE A N 1
ATOM 1004 C CA . ILE A 1 123 ? 1.438 -8.538 -0.418 1.00 95.69 123 ILE A CA 1
ATOM 1005 C C . ILE A 1 123 ? 0.486 -7.468 -0.951 1.00 95.69 123 ILE A C 1
ATOM 1007 O O . ILE A 1 123 ? -0.628 -7.795 -1.342 1.00 95.69 123 ILE A O 1
ATOM 1011 N N . THR A 1 124 ? 0.929 -6.216 -1.009 1.00 95.25 124 THR A N 1
ATOM 1012 C CA . THR A 1 124 ? 0.249 -5.106 -1.687 1.00 95.25 124 THR A CA 1
ATOM 1013 C C . THR A 1 124 ? 1.097 -4.666 -2.871 1.00 95.25 124 THR A C 1
ATOM 1015 O O . THR A 1 124 ? 2.209 -4.167 -2.681 1.00 95.25 124 THR A O 1
ATOM 1018 N N . PHE A 1 125 ? 0.591 -4.849 -4.086 1.00 93.12 125 PHE A N 1
ATOM 1019 C CA . PHE A 1 125 ? 1.289 -4.460 -5.306 1.00 93.12 125 PHE A CA 1
ATOM 1020 C C . PHE A 1 125 ? 1.170 -2.954 -5.549 1.00 93.12 125 PHE A C 1
ATOM 1022 O O . PHE A 1 125 ? 0.116 -2.344 -5.389 1.00 93.12 125 PHE A O 1
ATOM 1029 N N . LEU A 1 126 ? 2.291 -2.351 -5.931 1.00 89.62 126 LEU A N 1
ATOM 1030 C CA . LEU A 1 126 ? 2.454 -0.918 -6.145 1.00 89.62 126 LEU A CA 1
ATOM 1031 C C . LEU A 1 126 ? 2.677 -0.667 -7.640 1.00 89.62 126 LEU A C 1
ATOM 1033 O O . LEU A 1 126 ? 3.759 -0.253 -8.051 1.00 89.62 126 LEU A O 1
ATOM 1037 N N . SER A 1 127 ? 1.674 -0.998 -8.459 1.00 85.50 127 SER A N 1
ATOM 1038 C CA . SER A 1 127 ? 1.732 -0.817 -9.911 1.00 85.50 127 SER A CA 1
ATOM 1039 C C . SER A 1 127 ? 1.139 0.532 -10.337 1.00 85.50 127 SER A C 1
ATOM 1041 O O . SER A 1 127 ? 0.218 1.056 -9.716 1.00 85.50 127 SER A O 1
ATOM 1043 N N . LYS A 1 128 ? 1.642 1.100 -11.434 1.00 83.00 128 LYS A N 1
ATOM 1044 C CA . LYS A 1 128 ? 1.285 2.440 -11.906 1.00 83.00 128 LYS A CA 1
ATOM 1045 C C . LYS A 1 128 ? -0.208 2.566 -12.207 1.00 83.00 128 LYS A C 1
ATOM 1047 O O . LYS A 1 128 ? -0.806 3.586 -11.894 1.00 83.00 128 LYS A O 1
ATOM 1052 N N . GLU A 1 129 ? -0.804 1.515 -12.766 1.00 86.81 129 GLU A N 1
ATOM 1053 C CA . GLU A 1 129 ? -2.234 1.463 -13.089 1.00 86.81 129 GLU A CA 1
ATOM 1054 C C . GLU A 1 129 ? -3.125 1.523 -11.840 1.00 86.81 129 GLU A C 1
ATOM 1056 O O . GLU A 1 129 ? -4.192 2.124 -11.883 1.00 86.81 129 GLU A O 1
ATOM 1061 N N . LEU A 1 130 ? -2.674 0.947 -10.722 1.00 89.62 130 LEU A N 1
ATOM 1062 C CA . LEU A 1 130 ? -3.411 0.939 -9.454 1.00 89.62 130 LEU A CA 1
ATOM 1063 C C . LEU A 1 130 ? -3.150 2.202 -8.619 1.00 89.62 130 LEU A C 1
ATOM 1065 O O . LEU A 1 130 ? -3.963 2.576 -7.772 1.00 89.62 130 LEU A O 1
ATOM 1069 N N . LEU A 1 131 ? -2.005 2.853 -8.842 1.00 88.19 131 LEU A N 1
ATOM 1070 C CA . LEU A 1 131 ? -1.536 3.997 -8.060 1.00 88.19 131 LEU A CA 1
ATOM 1071 C C . LEU A 1 131 ? -1.922 5.365 -8.634 1.00 88.19 131 LEU A C 1
ATOM 1073 O O . LEU A 1 131 ? -1.555 6.384 -8.049 1.00 88.19 131 LEU A O 1
ATOM 1077 N N . ALA A 1 132 ? -2.670 5.394 -9.739 1.00 87.06 132 ALA A N 1
ATOM 1078 C CA . ALA A 1 132 ? -3.121 6.628 -10.365 1.00 87.06 132 ALA A CA 1
ATOM 1079 C C . ALA A 1 132 ? -3.867 7.533 -9.368 1.00 87.06 132 ALA A C 1
ATOM 1081 O O . ALA A 1 132 ? -4.733 7.094 -8.601 1.00 87.06 132 ALA A O 1
ATOM 1082 N N . MET A 1 133 ? -3.513 8.819 -9.378 1.00 86.06 133 MET A N 1
ATOM 1083 C CA . MET A 1 133 ? -4.085 9.803 -8.464 1.00 86.06 133 MET A CA 1
ATOM 1084 C C . MET A 1 133 ? -5.554 10.089 -8.805 1.00 86.06 133 MET A C 1
ATOM 1086 O O . MET A 1 133 ? -5.862 10.627 -9.867 1.00 86.06 133 MET A O 1
ATOM 1090 N N . GLY A 1 134 ? -6.451 9.778 -7.872 1.00 87.88 134 GLY A N 1
ATOM 1091 C CA . GLY A 1 134 ? -7.882 10.023 -7.990 1.00 87.88 134 GLY A CA 1
ATOM 1092 C C . GLY A 1 134 ? -8.342 11.367 -7.427 1.00 87.88 134 GLY A C 1
ATOM 1093 O O . GLY A 1 134 ? -7.557 12.268 -7.098 1.00 87.88 134 GLY A O 1
ATOM 1094 N N . GLU A 1 135 ? -9.660 11.484 -7.258 1.00 85.94 135 GLU A N 1
ATOM 1095 C CA . GLU A 1 135 ? -10.281 12.633 -6.599 1.00 85.94 135 GLU A CA 1
ATOM 1096 C C . GLU A 1 135 ? -9.716 12.858 -5.185 1.00 85.94 135 GLU A C 1
ATOM 1098 O O . GLU A 1 135 ? -9.346 11.927 -4.470 1.00 85.94 135 GLU A O 1
ATOM 1103 N N . ASN A 1 136 ? -9.643 14.123 -4.760 1.00 83.81 136 ASN A N 1
ATOM 1104 C CA . ASN A 1 136 ? -9.110 14.530 -3.449 1.00 83.81 136 ASN A CA 1
ATOM 1105 C C . ASN A 1 136 ? -7.649 14.113 -3.169 1.00 83.81 136 ASN A C 1
ATOM 1107 O O . ASN A 1 136 ? -7.205 14.150 -2.015 1.00 83.81 136 ASN A O 1
ATOM 1111 N N . GLN A 1 137 ? -6.879 13.779 -4.213 1.00 86.00 137 GLN A N 1
ATOM 1112 C CA . GLN A 1 137 ? -5.520 13.237 -4.096 1.00 86.00 137 GLN A CA 1
ATOM 1113 C C . GLN A 1 137 ? -5.489 11.952 -3.257 1.00 86.00 137 GLN A C 1
ATOM 1115 O O . GLN A 1 137 ? -4.670 11.821 -2.335 1.00 86.00 137 GLN A O 1
ATOM 1120 N N . LEU A 1 138 ? -6.445 11.063 -3.531 1.00 88.62 138 LEU A N 1
ATOM 1121 C CA . LEU A 1 138 ? -6.543 9.732 -2.949 1.00 88.62 138 LEU A CA 1
ATOM 1122 C C . LEU A 1 138 ? -6.262 8.686 -4.023 1.00 88.62 138 LEU A C 1
ATOM 1124 O O . LEU A 1 138 ? -6.664 8.833 -5.173 1.00 88.62 138 LEU A O 1
ATOM 1128 N N . ILE A 1 139 ? -5.566 7.631 -3.630 1.00 91.12 139 ILE A N 1
ATOM 1129 C CA . ILE A 1 139 ? -5.178 6.528 -4.502 1.00 91.12 139 ILE A CA 1
ATOM 1130 C C . ILE A 1 139 ? -6.165 5.387 -4.285 1.00 91.12 139 ILE A C 1
ATOM 1132 O O . ILE A 1 139 ? -6.322 4.921 -3.154 1.00 91.12 139 ILE A O 1
ATOM 1136 N N . GLY A 1 140 ? -6.822 4.950 -5.361 1.00 92.56 140 GLY A N 1
ATOM 1137 C CA . GLY A 1 140 ? -7.862 3.921 -5.306 1.00 92.56 140 GLY A CA 1
ATOM 1138 C C . GLY A 1 140 ? -7.345 2.495 -5.129 1.00 92.56 140 GLY A C 1
ATOM 1139 O O . GLY A 1 140 ? -8.078 1.659 -4.609 1.00 92.56 140 GLY A O 1
ATOM 1140 N N . PHE A 1 141 ? -6.099 2.212 -5.536 1.00 94.56 141 PHE A N 1
ATOM 1141 C CA . PHE A 1 141 ? -5.610 0.836 -5.720 1.00 94.56 141 PHE A CA 1
ATOM 1142 C C . PHE A 1 141 ? -6.494 0.033 -6.693 1.00 94.56 141 PHE A C 1
ATOM 1144 O O . PHE A 1 141 ? -6.639 -1.179 -6.578 1.00 94.56 141 PHE A O 1
ATOM 1151 N N . ASN A 1 142 ? -7.097 0.731 -7.654 1.00 95.25 142 ASN A N 1
ATOM 1152 C CA . ASN A 1 142 ? -7.904 0.183 -8.736 1.00 95.25 142 ASN A CA 1
ATOM 1153 C C . ASN A 1 142 ? -7.694 1.026 -9.995 1.00 95.25 142 ASN A C 1
ATOM 1155 O O . ASN A 1 142 ? -7.370 2.214 -9.909 1.00 95.25 142 ASN A O 1
ATOM 1159 N N . LYS A 1 143 ? -7.930 0.421 -11.158 1.00 94.00 143 LYS A N 1
ATOM 1160 C CA . LYS A 1 143 ? -7.782 1.064 -12.475 1.00 94.00 143 LYS A CA 1
ATOM 1161 C C . LYS A 1 143 ? -8.724 2.253 -12.695 1.00 94.00 143 LYS A C 1
ATOM 1163 O O . LYS A 1 143 ? -8.497 3.056 -13.595 1.00 94.00 143 LYS A O 1
ATOM 1168 N N . GLU A 1 144 ? -9.771 2.388 -11.881 1.00 95.75 144 GLU A N 1
ATOM 1169 C CA . GLU A 1 144 ? -10.708 3.519 -11.913 1.00 95.75 144 GLU A CA 1
ATOM 1170 C C . GLU A 1 144 ? -10.223 4.733 -11.096 1.00 95.75 144 GLU A C 1
ATOM 1172 O O . GLU A 1 144 ? -10.895 5.765 -11.093 1.00 95.75 144 GLU A O 1
ATOM 1177 N N . ALA A 1 145 ? -9.083 4.631 -10.399 1.00 94.50 145 ALA A N 1
ATOM 1178 C CA . ALA A 1 145 ? -8.553 5.662 -9.503 1.00 94.50 145 ALA A CA 1
ATOM 1179 C C . ALA A 1 145 ? -9.598 6.179 -8.489 1.00 94.50 145 ALA A C 1
ATOM 1181 O O . ALA A 1 145 ? -9.641 7.365 -8.156 1.00 94.50 145 ALA A O 1
ATOM 1182 N N . ASN A 1 146 ? -10.455 5.290 -7.977 1.00 96.19 146 ASN A N 1
ATOM 1183 C CA . ASN A 1 146 ? -11.551 5.654 -7.082 1.00 96.19 146 ASN A CA 1
ATOM 1184 C C . ASN A 1 146 ? -11.411 4.969 -5.720 1.00 96.19 146 ASN A C 1
ATOM 1186 O O . ASN A 1 146 ? -11.724 3.796 -5.564 1.00 96.19 146 ASN A O 1
ATOM 1190 N N . TYR A 1 147 ? -10.974 5.730 -4.720 1.00 96.50 147 TYR A N 1
ATOM 1191 C CA . TYR A 1 147 ? -10.834 5.255 -3.341 1.00 96.50 147 TYR A CA 1
ATOM 1192 C C . TYR A 1 147 ? -12.143 5.286 -2.532 1.00 96.50 147 TYR A C 1
ATOM 1194 O O . TYR A 1 147 ? -12.241 4.647 -1.495 1.00 96.50 147 TYR A O 1
ATOM 1202 N N . MET A 1 148 ? -13.138 6.079 -2.938 1.00 96.69 148 MET A N 1
ATOM 1203 C CA . MET A 1 148 ? -14.310 6.354 -2.093 1.00 96.69 148 MET A CA 1
ATOM 1204 C C . MET A 1 148 ? -15.432 5.334 -2.286 1.00 96.69 148 MET A C 1
ATOM 1206 O O . MET A 1 148 ? -16.173 5.051 -1.346 1.00 96.69 148 MET A O 1
ATOM 1210 N N . SER A 1 149 ? -15.592 4.831 -3.511 1.00 96.25 149 SER A N 1
ATOM 1211 C CA . SER A 1 149 ? -16.728 3.989 -3.901 1.00 96.25 149 SER A CA 1
ATOM 1212 C C . SER A 1 149 ? -16.350 2.828 -4.819 1.00 96.25 149 SER A C 1
ATOM 1214 O O . SER A 1 149 ? -17.208 2.277 -5.509 1.00 96.25 149 SER A O 1
ATOM 1216 N N . LYS A 1 150 ? -15.078 2.416 -4.824 1.00 97.19 150 LYS A N 1
ATOM 1217 C CA . LYS A 1 150 ? -14.612 1.190 -5.482 1.00 97.19 150 LYS A CA 1
ATOM 1218 C C . LYS A 1 150 ? -13.586 0.490 -4.602 1.00 97.19 150 LYS A C 1
ATOM 1220 O O . LYS A 1 150 ? -12.680 1.126 -4.076 1.00 97.19 150 LYS A O 1
ATOM 1225 N N . ILE A 1 151 ? -13.743 -0.824 -4.443 1.00 97.19 151 ILE A N 1
ATOM 1226 C CA . ILE A 1 151 ? -12.710 -1.639 -3.800 1.00 97.19 151 ILE A CA 1
ATOM 1227 C C . ILE A 1 151 ? -11.466 -1.709 -4.701 1.00 97.19 151 ILE A C 1
ATOM 1229 O O . ILE A 1 151 ? -11.575 -1.431 -5.898 1.00 97.19 151 ILE A O 1
ATOM 1233 N N . PRO A 1 152 ? -10.291 -2.046 -4.151 1.00 97.12 152 PRO A N 1
ATOM 1234 C CA . PRO A 1 152 ? -9.113 -2.326 -4.962 1.00 97.12 152 PRO A CA 1
ATOM 1235 C C . PRO A 1 152 ? -9.361 -3.447 -5.972 1.00 97.12 152 PRO A C 1
ATOM 1237 O O . PRO A 1 152 ? -10.182 -4.335 -5.723 1.00 97.12 152 PRO A O 1
ATOM 1240 N N . ASP A 1 153 ? -8.624 -3.422 -7.079 1.00 96.50 153 ASP A N 1
ATOM 1241 C CA . ASP A 1 153 ? -8.647 -4.526 -8.039 1.00 96.50 153 ASP A CA 1
ATOM 1242 C C . ASP A 1 153 ? -8.050 -5.793 -7.399 1.00 96.50 153 ASP A C 1
ATOM 1244 O O . ASP A 1 153 ? -7.199 -5.719 -6.511 1.00 96.50 153 ASP A O 1
ATOM 1248 N N . GLU A 1 154 ? -8.483 -6.979 -7.840 1.00 91.81 154 GLU A N 1
ATOM 1249 C CA . GLU A 1 154 ? -8.033 -8.254 -7.252 1.00 91.81 154 GLU A CA 1
ATOM 1250 C C . GLU A 1 154 ? -6.510 -8.453 -7.356 1.00 91.81 154 GLU A C 1
ATOM 1252 O O . GLU A 1 154 ? -5.903 -9.094 -6.500 1.00 91.81 154 GLU A O 1
ATOM 1257 N N . ASP A 1 155 ? -5.884 -7.868 -8.381 1.00 90.81 155 ASP A N 1
ATOM 1258 C CA . ASP A 1 155 ? -4.437 -7.889 -8.611 1.00 90.81 155 ASP A CA 1
ATOM 1259 C C . ASP A 1 155 ? -3.655 -6.911 -7.711 1.00 90.81 155 ASP A C 1
ATOM 1261 O O . ASP A 1 155 ? -2.422 -6.941 -7.697 1.00 90.81 155 ASP A O 1
ATOM 1265 N N . ALA A 1 156 ? -4.338 -6.091 -6.901 1.00 94.06 156 ALA A N 1
ATOM 1266 C CA . ALA A 1 156 ? -3.705 -5.216 -5.918 1.00 94.06 156 ALA A CA 1
ATOM 1267 C C . ALA A 1 156 ? -3.118 -5.989 -4.731 1.00 94.06 156 ALA A C 1
ATOM 1269 O O . ALA A 1 156 ? -2.194 -5.491 -4.076 1.00 94.06 156 ALA A O 1
ATOM 1270 N N . PHE A 1 157 ? -3.614 -7.202 -4.457 1.00 95.69 157 PHE A N 1
ATOM 1271 C CA . PHE A 1 157 ? -3.184 -7.999 -3.312 1.00 95.69 157 PHE A CA 1
ATOM 1272 C C . PHE A 1 157 ? -2.753 -9.414 -3.676 1.00 95.69 157 PHE A C 1
ATOM 1274 O O . PHE A 1 157 ? -3.303 -10.078 -4.547 1.00 95.69 157 PHE A O 1
ATOM 1281 N N . GLY A 1 158 ? -1.772 -9.908 -2.928 1.00 93.75 158 GLY A N 1
ATOM 1282 C CA . GLY A 1 158 ? -1.369 -11.305 -2.918 1.00 93.75 158 GLY A CA 1
ATOM 1283 C C . GLY A 1 158 ? -1.390 -11.864 -1.502 1.00 93.75 158 GLY A C 1
ATOM 1284 O O . GLY A 1 158 ? -1.285 -11.132 -0.516 1.00 93.75 158 GLY A O 1
ATOM 1285 N N . LYS A 1 159 ? -1.489 -13.187 -1.387 1.00 93.50 159 LYS A N 1
ATOM 1286 C CA . LYS A 1 159 ? -1.314 -13.903 -0.122 1.00 93.50 159 LYS A CA 1
ATOM 1287 C C . LYS A 1 159 ? -0.199 -14.919 -0.271 1.00 93.50 159 LYS A C 1
ATOM 1289 O O . LYS A 1 159 ? -0.136 -15.617 -1.282 1.00 93.50 159 LYS A O 1
ATOM 1294 N N . ILE A 1 160 ? 0.653 -15.022 0.739 1.00 92.31 160 ILE A N 1
ATOM 1295 C CA . ILE A 1 160 ? 1.696 -16.047 0.791 1.00 92.31 160 ILE A CA 1
ATOM 1296 C C . ILE A 1 160 ? 1.580 -16.873 2.071 1.00 92.31 160 ILE A C 1
ATOM 1298 O O . ILE A 1 160 ? 0.920 -16.479 3.023 1.00 92.31 160 ILE A O 1
ATOM 1302 N N . ASN A 1 161 ? 2.215 -18.045 2.101 1.00 91.94 161 ASN A N 1
ATOM 1303 C CA . ASN A 1 161 ? 2.135 -18.961 3.251 1.00 91.94 161 ASN A CA 1
ATOM 1304 C C . ASN A 1 161 ? 3.122 -18.620 4.378 1.00 91.94 161 ASN A C 1
ATOM 1306 O O . ASN A 1 161 ? 3.126 -19.274 5.420 1.00 91.94 161 ASN A O 1
ATOM 1310 N N . THR A 1 162 ? 3.971 -17.620 4.164 1.00 91.94 162 THR A N 1
ATOM 1311 C CA . THR A 1 162 ? 4.954 -17.150 5.139 1.00 91.94 162 THR A CA 1
ATOM 1312 C C . THR A 1 162 ? 4.397 -15.932 5.861 1.00 91.94 162 THR A C 1
ATOM 1314 O O . THR A 1 162 ? 3.727 -15.113 5.244 1.00 91.94 162 THR A O 1
ATOM 1317 N N . VAL A 1 163 ? 4.692 -15.815 7.156 1.00 92.06 163 VAL A N 1
ATOM 1318 C CA . VAL A 1 163 ? 4.385 -14.628 7.961 1.00 92.06 163 VAL A CA 1
ATOM 1319 C C . VAL A 1 163 ? 5.668 -13.837 8.186 1.00 92.06 163 VAL A C 1
ATOM 1321 O O . VAL A 1 163 ? 6.675 -14.389 8.635 1.00 92.06 163 VAL A O 1
ATOM 1324 N N . LEU A 1 164 ? 5.636 -12.542 7.889 1.00 90.69 164 LEU A N 1
ATOM 1325 C CA . LEU A 1 164 ? 6.688 -11.591 8.209 1.00 90.69 164 LEU A CA 1
ATOM 1326 C C . LEU A 1 164 ? 6.258 -10.702 9.380 1.00 90.69 164 LEU A C 1
ATOM 1328 O O . LEU A 1 164 ? 5.342 -9.891 9.225 1.00 90.69 164 LEU A O 1
ATOM 1332 N N . PRO A 1 165 ? 6.957 -10.769 10.525 1.00 90.94 165 PRO A N 1
ATOM 1333 C CA . PRO A 1 165 ? 6.750 -9.803 11.592 1.00 90.94 165 PRO A CA 1
ATOM 1334 C C . PRO A 1 165 ? 7.261 -8.425 11.148 1.00 90.94 165 PRO A C 1
ATOM 1336 O O . PRO A 1 165 ? 8.466 -8.211 11.010 1.00 90.94 165 PRO A O 1
ATOM 1339 N N . GLY A 1 166 ? 6.342 -7.486 10.929 1.00 91.25 166 GLY A N 1
ATOM 1340 C CA . GLY A 1 166 ? 6.636 -6.109 10.535 1.00 91.25 166 GLY A CA 1
ATOM 1341 C C . GLY A 1 166 ? 6.295 -5.820 9.075 1.00 91.25 166 GLY A C 1
ATOM 1342 O O . GLY A 1 166 ? 5.197 -6.133 8.613 1.00 91.25 166 GLY A O 1
ATOM 1343 N N . THR A 1 167 ? 7.200 -5.159 8.356 1.00 93.50 167 THR A N 1
ATOM 1344 C CA . THR A 1 167 ? 6.953 -4.661 6.996 1.00 93.50 167 THR A CA 1
ATOM 1345 C C . THR A 1 167 ? 8.199 -4.783 6.131 1.00 93.50 167 THR A C 1
ATOM 1347 O O . THR A 1 167 ? 9.290 -4.399 6.550 1.00 93.50 167 THR A O 1
ATOM 1350 N N . ALA A 1 168 ? 8.032 -5.260 4.903 1.00 92.94 168 ALA A N 1
ATOM 1351 C CA . ALA A 1 168 ? 9.046 -5.249 3.865 1.00 92.94 168 ALA A CA 1
ATOM 1352 C C . ALA A 1 168 ? 8.544 -4.500 2.628 1.00 92.94 168 ALA A C 1
ATOM 1354 O O . ALA A 1 168 ? 7.382 -4.614 2.260 1.00 92.94 168 ALA A O 1
ATOM 1355 N N . TYR A 1 169 ? 9.425 -3.765 1.967 1.00 91.81 169 TYR A N 1
ATOM 1356 C CA . TYR A 1 169 ? 9.206 -3.216 0.636 1.00 91.81 169 TYR A CA 1
ATOM 1357 C C . TYR A 1 169 ? 10.214 -3.853 -0.303 1.00 91.81 169 TYR A C 1
ATOM 1359 O O . TYR A 1 169 ? 11.399 -3.905 0.025 1.00 91.81 169 TYR A O 1
ATOM 1367 N N . ASN A 1 170 ? 9.749 -4.304 -1.459 1.00 91.25 170 ASN A N 1
ATOM 1368 C CA . ASN A 1 170 ? 10.597 -4.618 -2.596 1.00 91.25 170 ASN A CA 1
ATOM 1369 C C . ASN A 1 170 ? 10.303 -3.581 -3.675 1.00 91.25 170 ASN A C 1
ATOM 1371 O O . ASN A 1 170 ? 9.144 -3.388 -4.048 1.00 91.25 170 ASN A O 1
ATOM 1375 N N . LEU A 1 171 ? 11.341 -2.880 -4.111 1.00 88.75 171 LEU A N 1
ATOM 1376 C CA . LEU A 1 171 ? 11.246 -1.820 -5.095 1.00 88.75 171 LEU A CA 1
ATOM 1377 C C . LEU A 1 171 ? 12.205 -2.143 -6.240 1.00 88.75 171 LEU 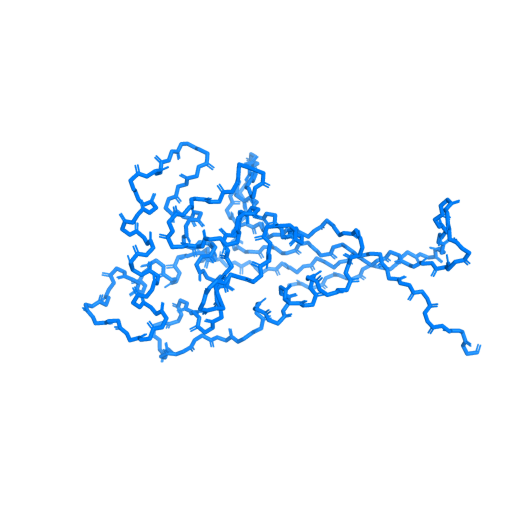A C 1
ATOM 1379 O O . LEU A 1 171 ? 13.413 -1.929 -6.119 1.00 88.75 171 LEU A O 1
ATOM 1383 N N . SER A 1 172 ? 11.664 -2.687 -7.329 1.00 86.75 172 SER A N 1
ATOM 1384 C CA . SER A 1 172 ? 12.435 -3.078 -8.508 1.00 86.75 172 SER A CA 1
ATOM 1385 C C . SER A 1 172 ? 12.162 -2.137 -9.679 1.00 86.75 172 SER A C 1
ATOM 1387 O O . SER A 1 172 ? 11.016 -1.980 -10.104 1.00 86.75 172 SER A O 1
ATOM 1389 N N . PHE A 1 173 ? 13.224 -1.527 -10.202 1.00 81.38 173 PHE A N 1
ATOM 1390 C CA . PHE A 1 173 ? 13.183 -0.476 -11.211 1.00 81.38 173 PHE A CA 1
ATOM 1391 C C . PHE A 1 173 ? 14.057 -0.785 -12.419 1.00 81.38 173 PHE A C 1
ATOM 1393 O O . PHE A 1 173 ? 15.161 -1.319 -12.298 1.00 81.38 173 PHE A O 1
ATOM 1400 N N . VAL A 1 174 ? 13.587 -0.320 -13.573 1.00 81.56 174 VAL A N 1
ATOM 1401 C CA . VAL A 1 174 ? 14.368 -0.171 -14.800 1.00 81.56 174 VAL A CA 1
ATOM 1402 C C . VAL A 1 174 ? 14.735 1.303 -14.950 1.00 81.56 174 VAL A C 1
ATOM 1404 O O . VAL A 1 174 ? 13.863 2.129 -15.209 1.00 81.56 174 VAL A O 1
ATOM 1407 N N . ILE A 1 175 ? 16.012 1.644 -14.778 1.00 78.75 175 ILE A N 1
ATOM 1408 C CA . ILE A 1 175 ? 16.500 3.028 -14.803 1.00 78.75 175 ILE A CA 1
ATOM 1409 C C . ILE A 1 175 ? 17.244 3.273 -16.109 1.00 78.75 175 ILE A C 1
ATOM 1411 O O . ILE A 1 175 ? 18.196 2.561 -16.432 1.00 78.75 175 ILE A O 1
ATOM 1415 N N . LYS A 1 176 ? 16.834 4.295 -16.863 1.00 78.88 176 LYS A N 1
ATOM 1416 C CA . LYS A 1 176 ? 17.554 4.731 -18.063 1.00 78.88 176 LYS A CA 1
ATOM 1417 C C . LYS A 1 176 ? 18.907 5.327 -17.669 1.00 78.88 176 LYS A C 1
ATOM 1419 O O . LYS A 1 176 ? 18.991 6.167 -16.777 1.00 78.88 176 LYS A O 1
ATOM 1424 N N . LYS A 1 177 ? 19.972 4.915 -18.354 1.00 77.75 177 LYS A N 1
ATOM 1425 C CA . LYS A 1 177 ? 21.307 5.493 -18.198 1.00 77.75 177 LYS A CA 1
ATOM 1426 C C . LYS A 1 177 ? 21.332 6.884 -18.828 1.00 77.75 177 LYS A C 1
ATOM 1428 O O . LYS A 1 177 ? 21.574 7.031 -20.024 1.00 77.75 177 LYS A O 1
ATOM 1433 N N . GLU A 1 178 ? 21.096 7.913 -18.025 1.00 69.56 178 GLU A N 1
ATOM 1434 C CA . GLU A 1 178 ? 21.313 9.294 -18.445 1.00 69.56 178 GLU A CA 1
ATOM 1435 C C . GLU A 1 178 ? 22.790 9.668 -18.224 1.00 69.56 178 GLU A C 1
ATOM 1437 O O . GLU A 1 178 ? 23.177 10.152 -17.169 1.00 69.56 178 GLU A O 1
ATOM 1442 N N . TRP A 1 179 ? 23.600 9.416 -19.264 1.00 47.94 179 TRP A N 1
ATOM 1443 C CA . TRP A 1 179 ? 24.993 9.855 -19.467 1.00 47.94 179 TRP A CA 1
ATOM 1444 C C . TRP A 1 179 ? 26.099 9.120 -18.678 1.00 47.94 179 TRP A C 1
ATOM 1446 O O . TRP A 1 179 ? 25.969 8.744 -17.517 1.00 47.94 179 TRP A O 1
ATOM 1456 N N . SER A 1 180 ? 27.223 8.896 -19.367 1.00 44.16 180 SER A N 1
ATOM 1457 C CA . SER A 1 180 ? 28.516 8.454 -18.829 1.00 44.16 180 SER A CA 1
ATOM 1458 C C . SER A 1 180 ? 29.450 9.660 -18.701 1.00 44.16 180 SER A C 1
ATOM 1460 O O . SER A 1 180 ? 29.520 10.451 -19.643 1.00 44.16 180 SER A O 1
ATOM 1462 N N . LEU A 1 181 ? 30.152 9.784 -17.568 1.00 32.56 181 LEU A N 1
ATOM 1463 C CA . LEU A 1 181 ? 31.313 10.675 -17.414 1.00 32.56 181 LEU A CA 1
ATOM 1464 C C . LEU A 1 181 ? 32.440 10.302 -18.384 1.00 32.56 181 LEU A C 1
ATOM 1466 O O . LEU A 1 181 ? 32.606 9.085 -18.635 1.00 32.56 181 LEU A O 1
#

Sequence (181 aa):
MIDIDLTDTTYTRANDDNTYYGMNTAIISFSPTLFYEPLKIKMDSSNEYEGKYTLVKQAYDYHKQHFSEIYDENDFYTISSFQDKISGSLKKKMGGRGLTTLLKSLEEQAETHLCYMYTDNRITFLSKELLAMGENQLIGFNKEANYMSKIPDEDAFGKINTVLPGTAYNLSFVIKKEWSL

pLDDT: mean 84.48, std 13.07, range [32.56, 98.25]